Protein AF-A0A2R6Q7Z4-F1 (afdb_monomer_lite)

Structure (mmCIF, N/CA/C/O backbone):
data_AF-A0A2R6Q7Z4-F1
#
_entry.id   AF-A0A2R6Q7Z4-F1
#
loop_
_atom_site.group_PDB
_atom_site.id
_atom_site.type_symbol
_atom_site.label_atom_id
_atom_site.label_alt_id
_atom_site.label_comp_id
_atom_site.label_asym_id
_atom_site.label_entity_id
_atom_site.label_seq_id
_atom_site.pdbx_PDB_ins_code
_atom_site.Cartn_x
_atom_site.Cartn_y
_atom_site.Cartn_z
_atom_site.occupancy
_atom_site.B_iso_or_equiv
_atom_site.auth_seq_id
_atom_site.auth_comp_id
_atom_site.auth_asym_id
_atom_site.auth_atom_id
_atom_site.pdbx_PDB_model_num
ATOM 1 N N . MET A 1 1 ? 8.590 -9.892 45.698 1.00 56.41 1 MET A N 1
ATOM 2 C CA . MET A 1 1 ? 8.841 -10.436 44.338 1.00 56.41 1 MET A CA 1
ATOM 3 C C . MET A 1 1 ? 8.202 -9.640 43.188 1.00 56.41 1 MET A C 1
ATOM 5 O O . MET A 1 1 ? 8.704 -9.752 42.080 1.00 56.41 1 MET A O 1
ATOM 9 N N . ALA A 1 2 ? 7.160 -8.818 43.392 1.00 56.97 2 ALA A N 1
ATOM 10 C CA . ALA A 1 2 ? 6.506 -8.078 42.295 1.00 56.97 2 ALA A CA 1
ATOM 11 C C . ALA A 1 2 ? 7.338 -6.905 41.719 1.00 56.97 2 ALA A C 1
ATOM 13 O O . ALA A 1 2 ? 7.324 -6.669 40.514 1.00 56.97 2 ALA A O 1
ATOM 14 N N . TYR A 1 3 ? 8.132 -6.230 42.557 1.00 55.47 3 TYR A N 1
ATOM 15 C CA . TYR A 1 3 ? 8.948 -5.071 42.159 1.00 55.47 3 TYR A CA 1
ATOM 16 C C . TYR A 1 3 ? 10.035 -5.387 41.120 1.00 55.47 3 TYR A C 1
ATOM 18 O O . TYR A 1 3 ? 10.314 -4.570 40.249 1.00 55.47 3 TYR A O 1
ATOM 26 N N . SER A 1 4 ? 10.619 -6.587 41.167 1.00 62.22 4 SER A N 1
ATOM 27 C CA . SER A 1 4 ? 11.684 -6.998 40.238 1.00 62.22 4 SER A CA 1
ATOM 28 C C . SER A 1 4 ? 11.173 -7.146 38.800 1.00 62.22 4 SER A C 1
ATOM 30 O O . SER A 1 4 ? 11.880 -6.778 37.865 1.00 62.22 4 SER A O 1
ATOM 32 N N . LYS A 1 5 ? 9.931 -7.612 38.615 1.00 61.56 5 LYS A N 1
ATOM 33 C CA . LYS A 1 5 ? 9.321 -7.758 37.285 1.00 61.56 5 LYS A CA 1
ATOM 34 C C . LYS A 1 5 ? 8.975 -6.405 36.667 1.00 61.56 5 LYS A C 1
ATOM 36 O O . LYS A 1 5 ? 9.165 -6.216 35.472 1.00 61.56 5 LYS A O 1
ATOM 41 N N . PHE A 1 6 ? 8.520 -5.460 37.490 1.00 71.88 6 PHE A N 1
ATOM 42 C CA . PHE A 1 6 ? 8.211 -4.103 37.043 1.00 71.88 6 PHE A CA 1
ATOM 43 C C . PHE A 1 6 ? 9.474 -3.344 36.621 1.00 71.88 6 PHE A C 1
ATOM 45 O O . PHE A 1 6 ? 9.507 -2.758 35.545 1.00 71.88 6 PHE A O 1
ATOM 52 N N . LEU A 1 7 ? 10.543 -3.427 37.419 1.00 69.62 7 LEU A N 1
ATOM 53 C CA . LEU A 1 7 ? 11.825 -2.800 37.092 1.00 69.62 7 LEU A CA 1
ATOM 54 C C . LEU A 1 7 ? 12.477 -3.423 35.855 1.00 69.62 7 LEU A C 1
ATOM 56 O O . LEU A 1 7 ? 13.016 -2.695 35.030 1.00 69.62 7 LEU A O 1
ATOM 60 N N . PHE A 1 8 ? 12.374 -4.743 35.681 1.00 68.81 8 PHE A N 1
ATOM 61 C CA . PHE A 1 8 ? 12.860 -5.413 34.475 1.00 68.81 8 PHE A CA 1
ATOM 62 C C . PHE A 1 8 ? 12.058 -5.008 33.230 1.00 68.81 8 PHE A C 1
ATOM 64 O O . PHE A 1 8 ? 12.643 -4.725 32.191 1.00 68.81 8 PHE A O 1
ATOM 71 N N . SER A 1 9 ? 10.729 -4.902 33.343 1.00 68.88 9 SER A N 1
ATOM 72 C CA . SER A 1 9 ? 9.868 -4.422 32.255 1.00 68.88 9 SER A CA 1
ATOM 73 C C . SER A 1 9 ? 10.152 -2.965 31.890 1.00 68.88 9 SER A C 1
ATOM 75 O O . SER A 1 9 ? 10.182 -2.628 30.710 1.00 68.88 9 SER A O 1
ATOM 77 N N . LEU A 1 10 ? 10.377 -2.102 32.885 1.00 72.56 10 LEU A N 1
ATOM 78 C CA . LEU A 1 10 ? 10.724 -0.699 32.672 1.00 72.56 10 LEU A CA 1
ATOM 79 C C . LEU A 1 10 ? 12.112 -0.569 32.036 1.00 72.56 10 LEU A C 1
ATOM 81 O O . LEU A 1 10 ? 12.296 0.220 31.118 1.00 72.56 10 LEU A O 1
ATOM 85 N N . PHE A 1 11 ? 13.070 -1.387 32.473 1.00 74.81 11 PHE A N 1
ATOM 86 C CA . PHE A 1 11 ? 14.407 -1.442 31.893 1.00 74.81 11 PHE A CA 1
ATOM 87 C C . PHE A 1 11 ? 14.378 -1.924 30.437 1.00 74.81 11 PHE A C 1
ATOM 89 O O . PHE A 1 11 ? 15.017 -1.307 29.592 1.00 74.81 11 PHE A O 1
ATOM 96 N N . LEU A 1 12 ? 13.578 -2.949 30.115 1.00 67.69 12 LEU A N 1
ATOM 97 C CA . LEU A 1 12 ? 13.381 -3.425 28.742 1.00 67.69 12 LEU A CA 1
ATOM 98 C C . LEU A 1 12 ? 12.723 -2.352 27.857 1.00 67.69 12 LEU A C 1
ATOM 100 O O . LEU A 1 12 ? 13.118 -2.173 26.709 1.00 67.69 12 LEU A O 1
ATOM 104 N N . PHE A 1 13 ? 11.757 -1.608 28.402 1.00 65.88 13 PHE A N 1
ATOM 105 C CA . PHE A 1 13 ? 11.094 -0.502 27.710 1.00 65.88 13 PHE A CA 1
ATOM 106 C C . PHE A 1 13 ? 12.048 0.673 27.446 1.00 65.88 13 PHE A C 1
ATOM 108 O O . PHE A 1 13 ? 12.066 1.221 26.348 1.00 65.88 13 PHE A O 1
ATOM 115 N N . VAL A 1 14 ? 12.897 1.023 28.418 1.00 68.81 14 VAL A N 1
ATOM 116 C CA . VAL A 1 14 ? 13.937 2.052 28.251 1.00 68.81 14 VAL A CA 1
ATOM 117 C C . VAL A 1 14 ? 15.006 1.600 27.251 1.00 68.81 14 VAL A C 1
ATOM 119 O O . VAL A 1 14 ? 15.427 2.403 26.424 1.00 68.81 14 VAL A O 1
ATOM 122 N N . LEU A 1 15 ? 15.395 0.321 27.251 1.00 63.75 15 LEU A N 1
ATOM 123 C CA . LEU A 1 15 ? 16.315 -0.231 26.250 1.00 63.75 15 LEU A CA 1
ATOM 124 C C . LEU A 1 15 ? 15.716 -0.205 24.838 1.00 63.75 15 LEU A C 1
ATOM 126 O O . LEU A 1 15 ? 16.407 0.183 23.901 1.00 63.75 15 LEU A O 1
ATOM 130 N N . LEU A 1 16 ? 14.426 -0.530 24.692 1.00 56.59 16 LEU A N 1
ATOM 131 C CA . LEU A 1 16 ? 13.698 -0.411 23.422 1.00 56.59 16 LEU A CA 1
ATOM 132 C C . LEU A 1 16 ? 13.627 1.045 22.931 1.00 56.59 16 LEU A C 1
ATOM 134 O O . LEU A 1 16 ? 13.780 1.296 21.737 1.00 56.59 16 LEU A O 1
ATOM 138 N N . LEU A 1 17 ? 13.466 2.011 23.842 1.00 48.47 17 LEU A N 1
ATOM 139 C CA . LEU A 1 17 ? 13.484 3.442 23.514 1.00 48.47 17 LEU A CA 1
ATOM 140 C C . LEU A 1 17 ? 14.877 3.943 23.098 1.00 48.47 17 LEU A C 1
ATOM 142 O O . LEU A 1 17 ? 14.972 4.831 22.256 1.00 48.47 17 LEU A O 1
ATOM 146 N N . GLN A 1 18 ? 15.955 3.373 23.644 1.00 47.41 18 GLN A N 1
ATOM 147 C CA . GLN A 1 18 ? 17.335 3.755 23.308 1.00 47.41 18 GLN A CA 1
ATOM 148 C C . GLN A 1 18 ? 17.851 3.124 22.008 1.00 47.41 18 GLN A C 1
ATOM 150 O O . GLN A 1 18 ? 18.839 3.598 21.452 1.00 47.41 18 GLN A O 1
ATOM 155 N N . THR A 1 19 ? 17.175 2.092 21.493 1.00 46.56 19 THR A N 1
ATOM 156 C CA . THR A 1 19 ? 17.441 1.539 20.154 1.00 46.56 19 THR A CA 1
ATOM 157 C C . THR A 1 19 ? 16.713 2.271 19.030 1.00 46.56 19 THR A C 1
ATOM 159 O O . THR A 1 19 ? 16.934 1.950 17.864 1.00 46.56 19 THR A O 1
ATOM 162 N N . ILE A 1 20 ? 15.868 3.262 19.345 1.00 49.22 20 ILE A N 1
ATOM 163 C CA . ILE A 1 20 ? 15.303 4.144 18.323 1.00 49.22 20 ILE A CA 1
ATOM 164 C C . ILE A 1 20 ? 16.459 5.013 17.819 1.00 49.22 20 ILE A C 1
ATOM 166 O O . ILE A 1 20 ? 17.010 5.790 18.602 1.00 49.22 20 ILE A O 1
ATOM 170 N N . PRO A 1 21 ? 16.863 4.908 16.541 1.00 42.28 21 PRO A N 1
ATOM 171 C CA . PRO A 1 21 ? 17.929 5.743 16.020 1.00 42.28 21 PRO A CA 1
ATOM 172 C C . PRO A 1 21 ? 17.541 7.205 16.235 1.00 42.28 21 PRO A C 1
ATOM 174 O O . PRO A 1 21 ? 16.430 7.602 15.865 1.00 42.28 21 PRO A O 1
ATOM 177 N N . SER A 1 22 ? 18.450 7.998 16.811 1.00 47.47 22 SER A N 1
ATOM 178 C CA . SER A 1 22 ? 18.369 9.461 16.887 1.00 47.47 22 SER A CA 1
ATOM 179 C C . SER A 1 22 ? 18.311 10.021 15.465 1.00 47.47 22 SER A C 1
ATOM 181 O O . SER A 1 22 ? 19.314 10.381 14.855 1.00 47.47 22 SER A O 1
ATOM 183 N N . SER A 1 23 ? 17.129 9.976 14.874 1.00 52.03 23 SER A N 1
ATOM 184 C CA . SER A 1 23 ? 16.920 10.101 13.443 1.00 52.03 23 SER A CA 1
ATOM 185 C C . SER A 1 23 ? 16.500 11.526 13.153 1.00 52.03 23 SER A C 1
ATOM 187 O O . SER A 1 23 ? 15.322 11.878 13.114 1.00 52.03 23 SER A O 1
ATOM 189 N N . SER A 1 24 ? 17.501 12.346 12.855 1.00 50.94 24 SER A N 1
ATOM 190 C CA . SER A 1 24 ? 17.309 13.594 12.116 1.00 50.94 24 SER A CA 1
ATOM 191 C C . SER A 1 24 ? 16.373 13.397 10.912 1.00 50.94 24 SER A C 1
ATOM 193 O O . SER A 1 24 ? 15.566 14.269 10.622 1.00 50.94 24 SER A O 1
ATOM 195 N N . ARG A 1 25 ? 16.388 12.208 10.286 1.00 49.88 25 ARG A N 1
ATOM 196 C CA . ARG A 1 25 ? 15.525 11.831 9.155 1.00 49.88 25 ARG A CA 1
ATOM 197 C C . ARG A 1 25 ? 14.056 11.544 9.500 1.00 49.88 25 ARG A C 1
ATOM 199 O O . ARG A 1 25 ? 13.202 11.956 8.724 1.00 49.88 25 ARG A O 1
ATOM 206 N N . LEU A 1 26 ? 13.729 10.903 10.632 1.00 50.75 26 LEU A N 1
ATOM 207 C CA . LEU A 1 26 ? 12.317 10.752 11.036 1.00 50.75 26 LEU A CA 1
ATOM 208 C C . LEU A 1 26 ? 11.729 12.112 11.419 1.00 50.75 26 LEU A C 1
ATOM 210 O O . LEU A 1 26 ? 10.589 12.404 11.078 1.00 50.75 26 LEU A O 1
ATOM 214 N N . GLN A 1 27 ? 12.527 12.978 12.050 1.00 50.28 27 GLN A N 1
ATOM 215 C CA . GLN A 1 27 ? 12.114 14.354 12.328 1.00 50.28 27 GLN A CA 1
ATOM 216 C C . GLN A 1 27 ? 11.888 15.156 11.038 1.00 50.28 27 GLN A C 1
ATOM 218 O O . GLN A 1 27 ? 10.906 15.885 10.952 1.00 50.28 27 GLN A O 1
ATOM 223 N N . THR A 1 28 ? 12.723 14.993 10.002 1.00 52.75 28 THR A N 1
ATOM 224 C CA . THR A 1 28 ? 12.473 15.606 8.683 1.00 52.75 28 THR A CA 1
ATOM 225 C C . THR A 1 28 ? 11.153 15.133 8.065 1.00 52.75 28 THR A C 1
ATOM 227 O O . THR A 1 28 ? 10.419 15.962 7.539 1.00 52.75 28 THR A O 1
ATOM 230 N N . LEU A 1 29 ? 10.813 13.845 8.179 1.00 53.91 29 LEU A N 1
ATOM 231 C CA . LEU A 1 29 ? 9.544 13.297 7.677 1.00 53.91 29 LEU A CA 1
ATOM 232 C C . LEU A 1 29 ? 8.315 13.790 8.429 1.00 53.91 29 LEU A C 1
ATOM 234 O O . LEU A 1 29 ? 7.276 14.044 7.829 1.00 53.91 29 LEU A O 1
ATOM 238 N N . ILE A 1 30 ? 8.441 13.940 9.743 1.00 55.50 30 ILE A N 1
ATOM 239 C CA . ILE A 1 30 ? 7.389 14.508 10.585 1.00 55.50 30 ILE A CA 1
ATOM 240 C C . ILE A 1 30 ? 7.182 15.994 10.250 1.00 55.50 30 ILE A C 1
ATOM 242 O O . ILE A 1 30 ? 6.046 16.458 10.197 1.00 55.50 30 ILE A O 1
ATOM 246 N N . ASN A 1 31 ? 8.266 16.730 9.981 1.00 49.91 31 ASN A N 1
ATOM 247 C CA . ASN A 1 31 ? 8.234 18.179 9.761 1.00 49.91 31 ASN A CA 1
ATOM 248 C C . ASN A 1 31 ? 7.912 18.585 8.310 1.00 49.91 31 ASN A C 1
ATOM 250 O O . ASN A 1 31 ? 7.450 19.701 8.080 1.00 49.91 31 ASN A O 1
ATOM 254 N N . ASN A 1 32 ? 8.144 17.708 7.330 1.00 51.97 32 ASN A N 1
ATOM 255 C CA . ASN A 1 32 ? 7.771 17.903 5.930 1.00 51.97 32 ASN A CA 1
ATOM 256 C C . ASN A 1 32 ? 7.220 16.579 5.365 1.00 51.97 32 ASN A C 1
ATOM 258 O O . ASN A 1 32 ? 7.964 15.822 4.743 1.00 51.97 32 ASN A O 1
ATOM 262 N N . PRO A 1 33 ? 5.925 16.280 5.578 1.00 52.44 33 PRO A N 1
ATOM 263 C CA . PRO A 1 33 ? 5.315 14.991 5.243 1.00 52.44 33 PRO A CA 1
ATOM 264 C C . PRO A 1 33 ? 5.078 14.794 3.739 1.00 52.44 33 PRO A C 1
ATOM 266 O O . PRO A 1 33 ? 4.295 13.935 3.345 1.00 52.44 33 PRO A O 1
ATOM 269 N N . ARG A 1 34 ? 5.691 15.611 2.873 1.00 53.91 34 ARG A N 1
ATOM 270 C CA . ARG A 1 34 ? 5.639 15.369 1.431 1.00 53.91 34 ARG A CA 1
ATOM 271 C C . ARG A 1 34 ? 6.463 14.115 1.142 1.00 53.91 34 ARG A C 1
ATOM 273 O O . ARG A 1 34 ? 7.574 13.993 1.653 1.00 53.91 34 ARG A O 1
ATOM 280 N N . ASP A 1 35 ? 5.935 13.193 0.331 1.00 56.62 35 ASP A N 1
ATOM 281 C CA . ASP A 1 35 ? 6.643 11.972 -0.078 1.00 56.62 35 ASP A CA 1
ATOM 282 C C . ASP A 1 35 ? 7.758 12.323 -1.095 1.00 56.62 35 ASP A C 1
ATOM 284 O O . ASP A 1 35 ? 7.808 11.799 -2.211 1.00 56.62 35 ASP A O 1
ATOM 288 N N . ASP A 1 36 ? 8.681 13.218 -0.720 1.00 56.72 36 ASP A N 1
ATOM 289 C CA . ASP A 1 36 ? 9.811 13.675 -1.539 1.00 56.72 36 ASP A CA 1
ATOM 290 C C . ASP A 1 36 ? 10.695 12.492 -1.988 1.00 56.72 36 ASP A C 1
ATOM 292 O O . ASP A 1 36 ? 11.414 12.592 -2.981 1.00 56.72 36 ASP A O 1
ATOM 296 N N . PHE A 1 37 ? 10.576 11.334 -1.322 1.00 59.47 37 PHE A N 1
ATOM 297 C CA . PHE A 1 37 ? 11.186 10.055 -1.700 1.00 59.47 37 PHE A CA 1
ATOM 298 C C . PHE A 1 37 ? 10.910 9.625 -3.137 1.00 59.47 37 PHE A C 1
ATOM 300 O O . PHE A 1 37 ? 11.785 9.068 -3.798 1.00 59.47 37 PHE A O 1
ATOM 307 N N . PHE A 1 38 ? 9.694 9.855 -3.624 1.00 62.12 38 PHE A N 1
ATOM 308 C CA . PHE A 1 38 ? 9.317 9.472 -4.981 1.00 62.12 38 PHE A CA 1
ATOM 309 C C . PHE A 1 38 ? 9.457 10.634 -5.976 1.00 62.12 38 PHE A C 1
ATOM 311 O O . PHE A 1 38 ? 9.421 10.429 -7.201 1.00 62.12 38 PHE A O 1
ATOM 318 N N . GLY A 1 39 ? 9.643 11.851 -5.452 1.00 57.16 39 GLY A N 1
ATOM 319 C CA . GLY A 1 39 ? 9.591 13.114 -6.179 1.00 57.16 39 GLY A CA 1
ATOM 320 C C . GLY A 1 39 ? 8.278 13.301 -6.949 1.00 57.16 39 GLY A C 1
ATOM 321 O O . GLY A 1 39 ? 7.331 12.527 -6.825 1.00 57.16 39 GLY A O 1
ATOM 322 N N . TYR A 1 40 ? 8.250 14.265 -7.873 1.00 55.09 40 TYR A N 1
ATOM 323 C CA . TYR A 1 40 ? 7.185 14.370 -8.886 1.00 55.09 40 TYR A CA 1
ATOM 324 C C . TYR A 1 40 ? 7.163 13.167 -9.864 1.00 55.09 40 TYR A C 1
ATOM 326 O O . TYR A 1 40 ? 6.372 13.146 -10.803 1.00 55.09 40 TYR A O 1
ATOM 334 N N . SER A 1 41 ? 8.053 12.176 -9.680 1.00 55.25 41 SER A N 1
ATOM 335 C CA . SER A 1 41 ? 8.374 11.127 -10.656 1.00 55.25 41 SER A CA 1
ATOM 336 C C . SER A 1 41 ? 7.585 9.830 -10.517 1.00 55.25 41 SER A C 1
ATOM 338 O O . SER A 1 41 ? 7.659 9.003 -11.423 1.00 55.25 41 SER A O 1
ATOM 340 N N . LEU A 1 42 ? 6.820 9.653 -9.431 1.00 62.50 42 LEU A N 1
ATOM 341 C CA . LEU A 1 42 ? 6.012 8.447 -9.177 1.00 62.50 42 LEU A CA 1
ATOM 342 C C . LEU A 1 42 ? 5.079 8.122 -10.365 1.00 62.50 42 LEU A C 1
ATOM 344 O O . LEU A 1 42 ? 4.809 6.957 -10.640 1.00 62.50 42 LEU A O 1
ATOM 348 N N . PHE A 1 43 ? 4.659 9.151 -11.115 1.00 61.06 43 PHE A N 1
ATOM 349 C CA . PHE A 1 43 ? 3.720 9.037 -12.237 1.00 61.06 43 PHE A CA 1
ATOM 350 C C . PHE A 1 43 ? 4.241 9.614 -13.568 1.00 61.06 43 PHE A C 1
ATOM 352 O O . PHE A 1 43 ? 3.459 9.762 -14.512 1.00 61.06 43 PHE A O 1
ATOM 359 N N . VAL A 1 44 ? 5.542 9.929 -13.674 1.00 57.38 44 VAL A N 1
ATOM 360 C CA . VAL A 1 44 ? 6.172 10.336 -14.951 1.00 57.38 44 VAL A CA 1
ATOM 361 C C . VAL A 1 44 ? 6.078 9.166 -15.946 1.00 57.38 44 VAL A C 1
ATOM 363 O O . VAL A 1 44 ? 6.251 8.014 -15.547 1.00 57.38 44 VAL A O 1
ATOM 366 N N . PRO A 1 45 ? 5.735 9.407 -17.227 1.00 51.66 45 PRO A N 1
ATOM 367 C CA . PRO A 1 45 ? 5.171 8.359 -18.065 1.00 51.66 45 PRO A CA 1
ATOM 368 C C . PRO A 1 45 ? 6.201 7.321 -18.530 1.00 51.66 45 PRO A C 1
ATOM 370 O O . PRO A 1 45 ? 7.297 7.667 -18.961 1.00 51.66 45 PRO A O 1
ATOM 373 N N . ARG A 1 46 ? 5.732 6.065 -18.468 1.00 60.69 46 ARG A N 1
ATOM 374 C CA . ARG A 1 46 ? 6.152 4.781 -19.068 1.00 60.69 46 ARG A CA 1
ATOM 375 C C . ARG A 1 46 ? 7.652 4.547 -19.346 1.00 60.69 46 ARG A C 1
ATOM 377 O O . ARG A 1 46 ? 8.260 5.278 -20.129 1.00 60.69 46 ARG A O 1
ATOM 384 N N . PRO A 1 47 ? 8.228 3.426 -18.870 1.00 55.28 47 PRO A N 1
ATOM 385 C CA . PRO A 1 47 ? 9.541 2.988 -19.326 1.00 55.28 47 PRO A CA 1
ATOM 386 C C . PRO A 1 47 ? 9.517 2.693 -20.834 1.00 55.28 47 PRO A C 1
ATOM 388 O O . PRO A 1 47 ? 8.585 2.087 -21.361 1.00 55.28 47 PRO A O 1
ATOM 391 N N . ARG A 1 48 ? 10.585 3.091 -21.536 1.00 55.44 48 ARG A N 1
ATOM 392 C CA . ARG A 1 48 ? 10.794 2.757 -22.958 1.00 55.44 48 ARG A CA 1
ATOM 393 C C . ARG A 1 48 ? 11.032 1.263 -23.196 1.00 55.44 48 ARG A C 1
ATOM 395 O O . ARG A 1 48 ? 10.984 0.828 -24.341 1.00 55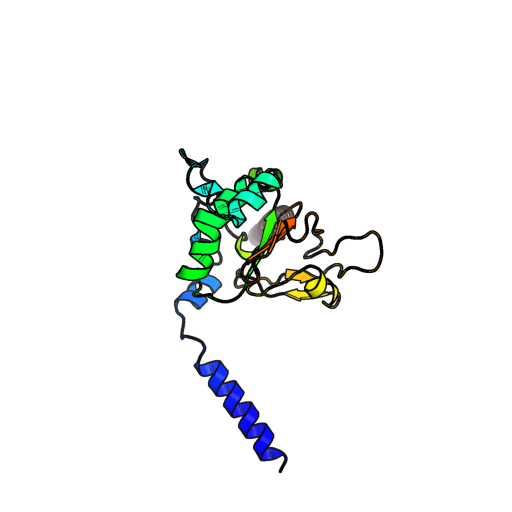.44 48 ARG A O 1
ATOM 402 N N . ASN A 1 49 ? 11.312 0.493 -22.145 1.00 59.28 49 ASN A N 1
ATOM 403 C CA . ASN A 1 49 ? 11.597 -0.928 -22.248 1.00 59.28 49 ASN A CA 1
ATOM 404 C C . ASN A 1 49 ? 11.077 -1.674 -21.011 1.00 59.28 49 ASN A C 1
ATOM 406 O O . ASN A 1 49 ? 11.602 -1.504 -19.915 1.00 59.28 49 ASN A O 1
ATOM 410 N N . TYR A 1 50 ? 10.038 -2.488 -21.201 1.00 64.62 50 TYR A N 1
ATOM 411 C CA . TYR A 1 50 ? 9.433 -3.332 -20.164 1.00 64.62 50 TYR A CA 1
ATOM 412 C C . TYR A 1 50 ? 10.123 -4.699 -20.028 1.00 64.62 50 TYR A C 1
ATOM 414 O O . TYR A 1 50 ? 9.678 -5.522 -19.235 1.00 64.62 50 TYR A O 1
ATOM 422 N N . GLY A 1 51 ? 11.194 -4.960 -20.791 1.00 65.06 51 GLY A N 1
ATOM 423 C CA . GLY A 1 51 ? 11.808 -6.289 -20.895 1.00 65.06 51 GLY A CA 1
ATOM 424 C C . GLY A 1 51 ? 12.188 -6.923 -19.554 1.00 65.06 51 GLY A C 1
ATOM 425 O O . GLY A 1 51 ? 11.995 -8.121 -19.381 1.00 65.06 51 GLY A O 1
ATOM 426 N N . ASN A 1 52 ? 12.641 -6.120 -18.586 1.00 70.88 52 ASN A N 1
ATOM 427 C CA . ASN A 1 52 ? 12.991 -6.617 -17.253 1.00 70.88 52 ASN A CA 1
ATOM 428 C C . ASN A 1 52 ? 11.798 -6.644 -16.286 1.00 70.88 52 ASN A C 1
ATOM 430 O O . ASN A 1 52 ? 11.820 -7.430 -15.344 1.00 70.88 52 ASN A O 1
ATOM 434 N N . LEU A 1 53 ? 10.739 -5.860 -16.529 1.00 76.00 53 LEU A N 1
ATOM 435 C CA . LEU A 1 53 ? 9.591 -5.769 -15.620 1.00 76.00 53 LEU A CA 1
ATOM 436 C C . LEU A 1 53 ? 8.911 -7.132 -15.452 1.00 76.00 53 LEU A C 1
ATOM 438 O O . LEU A 1 53 ? 8.558 -7.523 -14.350 1.00 76.00 53 LEU A O 1
ATOM 442 N N . PHE A 1 54 ? 8.779 -7.893 -16.538 1.00 79.12 54 PHE A N 1
ATOM 443 C CA . PHE A 1 54 ? 8.108 -9.196 -16.507 1.00 79.12 54 PHE A CA 1
ATOM 444 C C . PHE A 1 54 ? 8.999 -10.361 -16.064 1.00 79.12 54 PHE A C 1
ATOM 446 O O . PHE A 1 54 ? 8.508 -11.483 -15.958 1.00 79.12 54 PHE A O 1
ATOM 453 N N . SER A 1 55 ? 10.287 -10.114 -15.801 1.00 84.31 55 SER A N 1
ATOM 454 C CA . SER A 1 55 ? 11.151 -11.101 -15.140 1.00 84.31 55 SER A CA 1
ATOM 455 C C . SER A 1 55 ? 10.910 -11.171 -13.630 1.00 84.31 55 SER A C 1
ATOM 457 O O . SER A 1 55 ? 11.218 -12.186 -13.012 1.00 84.31 55 SER A O 1
ATOM 459 N N . ASP A 1 56 ? 10.318 -10.123 -13.053 1.00 91.19 56 ASP A N 1
ATOM 460 C CA . ASP A 1 56 ? 9.928 -10.062 -11.650 1.00 91.19 56 ASP A CA 1
ATOM 461 C C . ASP A 1 56 ? 8.505 -10.634 -11.456 1.00 91.19 56 ASP A C 1
ATOM 463 O O . ASP A 1 56 ? 7.549 -10.102 -12.036 1.00 91.19 56 ASP A O 1
ATOM 467 N N . PRO A 1 57 ? 8.325 -11.706 -10.657 1.00 95.19 57 PRO A N 1
ATOM 468 C CA . PRO A 1 57 ? 7.021 -12.345 -10.458 1.00 95.19 57 PRO A CA 1
ATOM 469 C C . PRO A 1 57 ? 5.943 -11.402 -9.913 1.00 95.19 57 PRO A C 1
ATOM 471 O O . PRO A 1 57 ? 4.801 -11.457 -10.369 1.00 95.19 57 PRO A O 1
ATOM 474 N N . LEU A 1 58 ? 6.310 -10.511 -8.987 1.00 95.81 58 LEU A N 1
ATOM 475 C CA . LEU A 1 58 ? 5.414 -9.506 -8.413 1.00 95.81 58 LEU A CA 1
ATOM 476 C C . LEU A 1 58 ? 4.873 -8.562 -9.489 1.00 95.81 58 LEU A C 1
ATOM 478 O O . LEU A 1 58 ? 3.662 -8.376 -9.630 1.00 95.81 58 LEU A O 1
ATOM 482 N N . SER A 1 59 ? 5.776 -7.970 -10.265 1.00 94.31 59 SER A N 1
ATOM 483 C CA . SER A 1 59 ? 5.414 -7.035 -11.327 1.00 94.31 59 SER A CA 1
ATOM 484 C C . SER A 1 59 ? 4.563 -7.704 -12.397 1.00 94.31 59 SER A C 1
ATOM 486 O O . SER A 1 59 ? 3.575 -7.121 -12.852 1.00 94.31 59 SER A O 1
ATOM 488 N N . LYS A 1 60 ? 4.900 -8.943 -12.773 1.00 95.19 60 LYS A N 1
ATOM 489 C CA . LYS A 1 60 ? 4.104 -9.738 -13.709 1.00 95.19 60 LYS A CA 1
ATOM 490 C C . LYS A 1 60 ? 2.687 -9.983 -13.181 1.00 95.19 60 LYS A C 1
ATOM 492 O O . LYS A 1 60 ? 1.738 -9.734 -13.918 1.00 95.19 60 LYS A O 1
ATOM 497 N N . ALA A 1 61 ? 2.540 -10.392 -11.920 1.00 97.44 61 ALA A N 1
ATOM 498 C CA . ALA A 1 61 ? 1.238 -10.651 -11.305 1.00 97.44 61 ALA A CA 1
ATOM 499 C C . ALA A 1 61 ? 0.346 -9.398 -11.276 1.00 97.44 61 ALA A C 1
ATOM 501 O O . ALA A 1 61 ? -0.810 -9.446 -11.693 1.00 97.44 61 ALA A O 1
ATOM 502 N N . LEU A 1 62 ? 0.902 -8.252 -10.872 1.00 96.88 62 LEU A N 1
ATOM 503 C CA . LEU A 1 62 ? 0.199 -6.965 -10.906 1.00 96.88 62 LEU A CA 1
ATOM 504 C C . LEU A 1 62 ? -0.236 -6.574 -12.323 1.00 96.88 62 LEU A C 1
ATOM 506 O O . LEU A 1 62 ? -1.354 -6.099 -12.518 1.00 96.88 62 LEU A O 1
ATOM 510 N N . TYR A 1 63 ? 0.632 -6.777 -13.317 1.00 95.06 63 TYR A N 1
ATOM 511 C CA . TYR A 1 63 ? 0.316 -6.451 -14.705 1.00 95.06 63 TYR A CA 1
ATOM 512 C C . TYR A 1 63 ? -0.809 -7.335 -15.252 1.00 95.06 63 TYR A C 1
ATOM 514 O O . TYR A 1 63 ? -1.760 -6.822 -15.830 1.00 95.06 63 TYR A O 1
ATOM 522 N N . GLU A 1 64 ? -0.735 -8.651 -15.036 1.00 95.62 64 GLU A N 1
ATOM 523 C CA . GLU A 1 64 ? -1.763 -9.606 -15.475 1.00 95.62 64 GLU A CA 1
ATOM 524 C C . GLU A 1 64 ? -3.113 -9.376 -14.774 1.00 95.62 64 GLU A C 1
ATOM 526 O O . GLU A 1 64 ? -4.159 -9.626 -15.369 1.00 95.62 64 GLU A O 1
ATOM 531 N N . ALA A 1 65 ? -3.100 -8.834 -13.552 1.00 96.69 65 ALA A N 1
ATOM 532 C CA . ALA A 1 65 ? -4.295 -8.432 -12.813 1.00 96.69 65 ALA A CA 1
ATOM 533 C C . ALA A 1 65 ? -4.878 -7.066 -13.245 1.00 96.69 65 ALA A C 1
ATOM 535 O O . ALA A 1 65 ? -5.881 -6.630 -12.686 1.00 96.69 65 ALA A O 1
ATOM 536 N N . GLY A 1 66 ? -4.277 -6.377 -14.224 1.00 95.38 66 GLY A N 1
ATOM 537 C CA . GLY A 1 66 ? -4.763 -5.090 -14.747 1.00 95.38 66 GLY A CA 1
ATOM 538 C C . GLY A 1 66 ? -4.278 -3.849 -13.987 1.00 95.38 66 GLY A C 1
ATOM 539 O O . GLY A 1 66 ? -4.721 -2.738 -14.272 1.00 95.38 66 GLY A O 1
ATOM 540 N N . TYR A 1 67 ? -3.341 -4.012 -13.052 1.00 94.62 67 TYR A N 1
ATOM 541 C CA . TYR A 1 67 ? -2.738 -2.938 -12.260 1.00 94.62 67 TYR A CA 1
ATOM 542 C C . TYR A 1 67 ? -1.402 -2.495 -12.882 1.00 94.62 67 TYR A C 1
ATOM 544 O O . TYR A 1 67 ? -0.337 -2.583 -12.260 1.00 94.62 67 TYR A O 1
ATOM 552 N N . HIS A 1 68 ? -1.415 -2.061 -14.146 1.00 91.44 68 HIS A N 1
ATOM 553 C CA . HIS A 1 68 ? -0.190 -1.859 -14.929 1.00 91.44 68 HIS A CA 1
ATOM 554 C C . HIS A 1 68 ? 0.703 -0.733 -14.395 1.00 91.44 68 HIS A C 1
ATOM 556 O O . HIS A 1 68 ? 1.931 -0.841 -14.456 1.00 91.44 68 HIS A O 1
ATOM 562 N N . ARG A 1 69 ? 0.126 0.359 -13.874 1.00 88.62 69 ARG A N 1
ATOM 563 C CA . ARG A 1 69 ? 0.919 1.423 -13.239 1.00 88.62 69 ARG A CA 1
ATOM 564 C C . ARG A 1 69 ? 1.563 0.906 -11.965 1.00 88.62 69 ARG A C 1
ATOM 566 O O . ARG A 1 69 ? 2.755 1.128 -11.764 1.00 88.62 69 ARG A O 1
ATOM 573 N N . MET A 1 70 ? 0.802 0.188 -11.141 1.00 92.12 70 MET A N 1
ATOM 574 C CA . MET A 1 70 ? 1.329 -0.378 -9.902 1.00 92.12 70 MET A CA 1
ATOM 575 C C . MET A 1 70 ? 2.416 -1.412 -10.160 1.00 92.12 70 MET A C 1
ATOM 577 O O . MET A 1 70 ? 3.420 -1.348 -9.471 1.00 92.12 70 MET A O 1
ATOM 581 N N . SER A 1 71 ? 2.292 -2.255 -11.188 1.00 93.25 71 SER A N 1
ATOM 582 C CA . SER A 1 71 ? 3.346 -3.183 -11.627 1.00 93.25 71 SER A CA 1
ATOM 583 C C . SER A 1 71 ? 4.711 -2.489 -11.763 1.00 93.25 71 SER A C 1
ATOM 585 O O . SER A 1 71 ? 5.702 -2.922 -11.181 1.00 93.25 71 SER A O 1
ATOM 587 N N . TRP A 1 72 ? 4.756 -1.348 -12.456 1.00 89.00 72 TRP A N 1
ATOM 588 C CA . TRP A 1 72 ? 5.985 -0.565 -12.607 1.00 89.00 72 TRP A CA 1
ATOM 589 C C . TRP A 1 72 ? 6.388 0.175 -11.321 1.00 89.00 72 TRP A C 1
ATOM 591 O O . TRP A 1 72 ? 7.555 0.140 -10.928 1.00 89.00 72 TRP A O 1
ATOM 601 N N . ILE A 1 73 ? 5.433 0.830 -10.648 1.00 88.25 73 ILE A N 1
ATOM 602 C CA . ILE A 1 73 ? 5.684 1.611 -9.426 1.00 88.25 73 ILE A CA 1
ATOM 603 C C . ILE A 1 73 ? 6.276 0.728 -8.325 1.00 88.25 73 ILE A C 1
ATOM 605 O O . ILE A 1 73 ? 7.217 1.152 -7.652 1.00 88.25 73 ILE A O 1
ATOM 609 N N . THR A 1 74 ? 5.751 -0.486 -8.128 1.00 90.81 74 THR A N 1
ATOM 610 C CA . THR A 1 74 ? 6.230 -1.392 -7.079 1.00 90.81 74 THR A CA 1
ATOM 611 C C . THR A 1 74 ? 7.684 -1.775 -7.288 1.00 90.81 74 THR A C 1
ATOM 613 O O . THR A 1 74 ? 8.466 -1.692 -6.340 1.00 90.81 74 THR A O 1
ATOM 616 N N . HIS A 1 75 ? 8.040 -2.124 -8.526 1.00 88.75 75 HIS A N 1
ATOM 617 C CA . HIS A 1 75 ? 9.371 -2.586 -8.905 1.00 88.75 75 HIS A CA 1
ATOM 618 C C . HIS A 1 75 ? 10.422 -1.478 -8.844 1.00 88.75 75 HIS A C 1
ATOM 620 O O . HIS A 1 75 ? 11.457 -1.619 -8.201 1.00 88.75 75 HIS A O 1
ATOM 626 N N . GLU A 1 76 ? 10.147 -0.353 -9.500 1.00 85.06 76 GLU A N 1
ATOM 627 C CA . GLU A 1 76 ? 11.157 0.673 -9.775 1.00 85.06 76 GLU A CA 1
ATOM 628 C C . GLU A 1 76 ? 11.289 1.701 -8.654 1.00 85.06 76 GLU A C 1
ATOM 630 O O . GLU A 1 76 ? 12.306 2.390 -8.545 1.00 85.06 76 GLU A O 1
ATOM 635 N N . LYS A 1 77 ? 10.238 1.869 -7.845 1.00 85.38 77 LYS A N 1
ATOM 636 C CA . LYS A 1 77 ? 10.138 2.981 -6.895 1.00 85.38 77 LYS A CA 1
ATOM 637 C C . LYS A 1 77 ? 9.816 2.508 -5.491 1.00 85.38 77 LYS A C 1
ATOM 639 O O . LYS A 1 77 ? 10.605 2.745 -4.581 1.00 85.38 77 LYS A O 1
ATOM 644 N N . LEU A 1 78 ? 8.668 1.862 -5.306 1.00 89.06 78 LEU A N 1
ATOM 645 C CA . LEU A 1 78 ? 8.094 1.625 -3.985 1.00 89.06 78 LEU A CA 1
ATOM 646 C C . LEU A 1 78 ? 8.964 0.692 -3.148 1.00 89.06 78 LEU A C 1
ATOM 648 O O . LEU A 1 78 ? 9.444 1.102 -2.097 1.00 89.06 78 LEU A O 1
ATOM 652 N N . ILE A 1 79 ? 9.220 -0.530 -3.621 1.00 91.25 79 ILE A N 1
ATOM 653 C CA . ILE A 1 79 ? 10.017 -1.504 -2.869 1.00 91.25 79 ILE A CA 1
ATOM 654 C C . ILE A 1 79 ? 11.448 -0.998 -2.655 1.00 91.25 79 ILE A C 1
ATOM 656 O O . ILE A 1 79 ? 11.882 -0.986 -1.499 1.00 91.25 79 ILE A O 1
ATOM 660 N N . PRO A 1 80 ? 12.169 -0.503 -3.685 1.00 89.38 80 PRO A N 1
ATOM 661 C CA . PRO A 1 80 ? 13.483 0.091 -3.479 1.00 89.38 80 PRO A CA 1
ATOM 662 C C . PRO A 1 80 ? 13.479 1.197 -2.422 1.00 89.38 80 PRO A C 1
ATOM 664 O O . PRO A 1 80 ? 14.366 1.210 -1.569 1.00 89.38 80 PRO A O 1
ATOM 667 N N . ALA A 1 81 ? 12.483 2.091 -2.419 1.00 85.56 81 ALA A N 1
ATOM 668 C CA . ALA A 1 81 ? 12.374 3.148 -1.417 1.00 85.56 81 ALA A CA 1
ATOM 669 C C . ALA A 1 81 ? 12.163 2.582 -0.007 1.00 85.56 81 ALA A C 1
ATOM 671 O O . ALA A 1 81 ? 12.889 2.965 0.906 1.00 85.56 81 ALA A O 1
ATOM 672 N N . ILE A 1 82 ? 11.244 1.629 0.173 1.00 88.56 82 ILE A N 1
ATOM 673 C CA . ILE A 1 82 ? 10.996 0.997 1.478 1.00 88.56 82 ILE A CA 1
ATOM 674 C C . ILE A 1 82 ? 12.256 0.313 2.029 1.00 88.56 82 ILE A C 1
ATOM 676 O O . ILE A 1 82 ? 12.606 0.516 3.192 1.00 88.56 82 ILE A O 1
ATOM 680 N N . ARG A 1 83 ? 12.983 -0.443 1.199 1.00 90.06 83 ARG A N 1
ATOM 681 C CA . ARG A 1 83 ? 14.209 -1.125 1.643 1.00 90.06 83 ARG A CA 1
ATOM 682 C C . ARG A 1 83 ? 15.336 -0.135 1.941 1.00 90.06 83 ARG A C 1
ATOM 684 O O . ARG A 1 83 ? 15.920 -0.160 3.015 1.00 90.06 83 ARG A O 1
ATOM 691 N N . SER A 1 84 ? 15.627 0.772 1.009 1.00 86.00 84 SER A N 1
ATOM 692 C CA . SER A 1 84 ? 16.809 1.643 1.102 1.00 86.00 84 SER A CA 1
ATOM 693 C C . SER A 1 84 ? 16.607 2.904 1.944 1.00 86.00 84 SER A C 1
ATOM 695 O O . SER A 1 84 ? 17.488 3.270 2.718 1.00 86.00 84 SER A O 1
ATOM 697 N N . HIS A 1 85 ? 15.472 3.591 1.803 1.00 80.94 85 HIS A N 1
ATOM 698 C CA . HIS A 1 85 ? 15.244 4.883 2.455 1.00 80.94 85 HIS A CA 1
ATOM 699 C C . HIS A 1 85 ? 14.667 4.718 3.858 1.00 80.94 85 HIS A C 1
ATOM 701 O O . HIS A 1 85 ? 15.068 5.450 4.763 1.00 80.94 85 HIS A O 1
ATOM 707 N N . PHE A 1 86 ? 13.761 3.753 4.043 1.00 83.00 86 PHE A N 1
ATOM 708 C CA . PHE A 1 86 ? 13.175 3.453 5.352 1.00 83.00 86 PHE A CA 1
ATOM 709 C C . PHE A 1 86 ? 13.964 2.398 6.135 1.00 83.00 86 PHE A C 1
ATOM 711 O O . PHE A 1 86 ? 13.724 2.249 7.330 1.00 83.00 86 PHE A O 1
ATOM 718 N N . GLY A 1 87 ? 14.907 1.691 5.498 1.00 87.25 87 GLY A N 1
ATOM 719 C CA . GLY A 1 87 ? 15.693 0.643 6.156 1.00 87.25 87 GLY A CA 1
ATOM 720 C C . GLY A 1 87 ? 14.831 -0.517 6.657 1.00 87.25 87 GLY A C 1
ATOM 721 O O . GLY A 1 87 ? 15.153 -1.119 7.679 1.00 87.25 87 GLY A O 1
ATOM 722 N N . HIS A 1 88 ? 13.693 -0.782 6.003 1.00 90.12 88 HIS A N 1
ATOM 723 C CA . HIS A 1 88 ? 12.772 -1.838 6.417 1.00 90.12 88 HIS A CA 1
ATOM 724 C C . HIS A 1 88 ? 13.017 -3.104 5.609 1.00 90.12 88 HIS A C 1
ATOM 726 O O . HIS A 1 88 ? 12.643 -3.168 4.441 1.00 90.12 88 HIS A O 1
ATOM 732 N N . ASP A 1 89 ? 13.555 -4.136 6.254 1.00 91.38 89 ASP A N 1
ATOM 733 C CA . ASP A 1 89 ? 13.806 -5.455 5.649 1.00 91.38 89 ASP A CA 1
ATOM 734 C C . ASP A 1 89 ? 12.723 -6.498 5.989 1.00 91.38 89 ASP A C 1
ATOM 736 O O . ASP A 1 89 ? 12.739 -7.616 5.478 1.00 91.38 89 ASP A O 1
ATOM 740 N N . GLY A 1 90 ? 11.738 -6.133 6.818 1.00 95.06 90 GLY A N 1
ATOM 741 C CA . GLY A 1 90 ? 10.630 -7.013 7.202 1.00 95.06 90 GLY A CA 1
ATOM 742 C C . GLY A 1 90 ? 9.580 -7.211 6.104 1.00 95.06 90 GLY A C 1
ATOM 743 O O . GLY A 1 90 ? 9.663 -6.644 5.012 1.00 95.06 90 GLY A O 1
ATOM 744 N N . ALA A 1 91 ? 8.542 -7.993 6.401 1.00 96.50 91 ALA A N 1
ATOM 745 C CA . ALA A 1 91 ? 7.420 -8.141 5.481 1.00 96.50 91 ALA A CA 1
ATOM 746 C C . ALA A 1 91 ? 6.662 -6.814 5.293 1.00 96.50 91 ALA A C 1
ATOM 748 O O . ALA A 1 91 ? 6.610 -5.983 6.206 1.00 96.50 91 ALA A O 1
ATOM 749 N N . ILE A 1 92 ? 6.074 -6.620 4.115 1.00 97.56 92 ILE A N 1
ATOM 750 C CA . ILE A 1 92 ? 5.239 -5.468 3.778 1.00 97.56 92 ILE A CA 1
ATOM 751 C C . ILE A 1 92 ? 3.958 -5.912 3.084 1.00 97.56 92 ILE A C 1
ATOM 753 O O . ILE A 1 92 ? 3.928 -6.933 2.399 1.00 97.56 92 ILE A O 1
ATOM 757 N N . THR A 1 93 ? 2.920 -5.096 3.221 1.00 98.00 93 THR A N 1
ATOM 758 C CA . THR A 1 93 ? 1.688 -5.224 2.441 1.00 98.00 93 THR A CA 1
ATOM 759 C C . THR A 1 93 ? 1.463 -3.955 1.640 1.00 98.00 93 THR A C 1
ATOM 761 O O . THR A 1 93 ? 1.556 -2.859 2.193 1.00 98.00 93 THR A O 1
ATOM 764 N N . ILE A 1 94 ? 1.178 -4.099 0.350 1.00 97.56 94 ILE A N 1
ATOM 765 C CA . ILE A 1 94 ? 0.908 -3.008 -0.585 1.00 97.56 94 ILE A CA 1
ATOM 766 C C . ILE A 1 94 ? -0.560 -3.090 -1.005 1.00 97.56 94 ILE A C 1
ATOM 768 O O . ILE A 1 94 ? -1.026 -4.114 -1.498 1.00 97.56 94 ILE A O 1
ATOM 772 N N . PHE A 1 95 ? -1.281 -1.989 -0.847 1.00 97.25 95 PHE A N 1
ATOM 773 C CA . PHE A 1 95 ? -2.623 -1.814 -1.384 1.00 97.25 95 PHE A CA 1
ATOM 774 C C . PHE A 1 95 ? -2.510 -1.083 -2.723 1.00 97.25 95 PHE A C 1
ATOM 776 O O . PHE A 1 95 ? -2.217 0.106 -2.780 1.00 97.25 95 PHE A O 1
ATOM 783 N N . ALA A 1 96 ? -2.647 -1.825 -3.815 1.00 96.31 96 ALA A N 1
ATOM 784 C CA . ALA A 1 96 ? -2.498 -1.349 -5.178 1.00 96.31 96 ALA A CA 1
ATOM 785 C C . ALA A 1 96 ? -3.793 -0.672 -5.657 1.00 96.31 96 ALA A C 1
ATOM 787 O O . ALA A 1 96 ? -4.778 -1.372 -5.893 1.00 96.31 96 ALA A O 1
ATOM 788 N N . PRO A 1 97 ? -3.835 0.665 -5.807 1.00 94.31 97 PRO A N 1
ATOM 789 C CA . PRO A 1 97 ? -4.958 1.336 -6.451 1.00 94.31 97 PRO A CA 1
ATOM 790 C C . PRO A 1 97 ? -5.036 0.979 -7.937 1.00 94.31 97 PRO A C 1
ATOM 792 O O . PRO A 1 97 ? -4.019 0.695 -8.575 1.00 94.31 97 PRO A O 1
ATOM 795 N N . THR A 1 98 ? -6.241 1.051 -8.495 1.00 93.56 98 THR A N 1
ATOM 796 C CA . THR A 1 98 ? -6.476 0.895 -9.935 1.00 93.56 98 THR A CA 1
ATOM 797 C C . THR A 1 98 ? -5.731 1.952 -10.753 1.00 93.56 98 THR A C 1
ATOM 799 O O . THR A 1 98 ? -5.477 3.074 -10.303 1.00 93.56 98 THR A O 1
ATOM 802 N N . ASP A 1 99 ? -5.424 1.616 -12.008 1.00 89.88 99 ASP A N 1
ATOM 803 C CA . ASP A 1 99 ? -4.797 2.549 -12.951 1.00 89.88 99 ASP A CA 1
ATOM 804 C C . ASP A 1 99 ? -5.638 3.824 -13.163 1.00 89.88 99 ASP A C 1
ATOM 806 O O . ASP A 1 99 ? -5.083 4.896 -13.419 1.00 89.88 99 ASP A O 1
ATOM 810 N N . GLU A 1 100 ? -6.965 3.712 -13.046 1.00 89.25 100 GLU A N 1
ATOM 811 C CA . GLU A 1 100 ? -7.931 4.809 -13.157 1.00 89.25 100 GLU A CA 1
ATOM 812 C C . GLU A 1 100 ? -7.756 5.835 -12.039 1.00 89.25 100 GLU A C 1
ATOM 814 O O . GLU A 1 100 ? -7.584 7.017 -12.332 1.00 89.25 100 GLU A O 1
ATOM 819 N N . GLU A 1 101 ? -7.720 5.395 -10.780 1.00 85.88 101 GLU A N 1
ATOM 820 C CA . GLU A 1 101 ? -7.497 6.275 -9.628 1.00 85.88 101 GLU A CA 1
ATOM 821 C C . GLU A 1 101 ? -6.168 7.033 -9.759 1.00 85.88 101 GLU A C 1
ATOM 823 O O . GLU A 1 101 ? -6.084 8.239 -9.517 1.00 85.88 101 GLU A O 1
ATOM 828 N N . LEU A 1 102 ? -5.122 6.337 -10.211 1.00 83.56 102 LEU A N 1
ATOM 829 C CA . LEU A 1 102 ? -3.796 6.924 -10.389 1.00 83.56 102 LEU A CA 1
ATOM 830 C C . LEU A 1 102 ? -3.735 7.988 -11.495 1.00 83.56 102 LEU A C 1
ATOM 832 O O . LEU A 1 102 ? -2.810 8.799 -11.493 1.00 83.56 102 LEU A O 1
ATOM 836 N N . ASN A 1 103 ? -4.692 8.024 -12.428 1.00 78.94 103 ASN A N 1
ATOM 837 C CA . ASN A 1 103 ? -4.765 9.085 -13.439 1.00 78.94 103 ASN A CA 1
ATOM 838 C C . ASN A 1 103 ? -5.220 10.426 -12.851 1.00 78.94 103 ASN A C 1
ATOM 840 O O . ASN A 1 103 ? -4.859 11.474 -13.383 1.00 78.94 103 ASN A O 1
ATOM 844 N N . PHE A 1 104 ? -6.016 10.395 -11.780 1.00 71.12 104 PHE A N 1
ATOM 845 C CA . PHE A 1 104 ? -6.614 11.585 -11.174 1.00 71.12 104 PHE A CA 1
ATOM 846 C C . PHE A 1 104 ? -5.860 12.079 -9.943 1.00 71.12 104 PHE A C 1
ATOM 848 O O . PHE A 1 104 ? -6.234 13.105 -9.381 1.00 71.12 104 PHE A O 1
ATOM 855 N N . TYR A 1 105 ? -4.807 11.376 -9.523 1.00 68.94 105 TYR A N 1
ATOM 856 C CA . TYR A 1 105 ? -4.053 11.709 -8.324 1.00 68.94 105 TYR A CA 1
ATOM 857 C C . TYR A 1 105 ? -3.169 12.953 -8.550 1.00 68.94 105 TYR A C 1
ATOM 859 O O . TYR A 1 105 ? -2.152 12.864 -9.243 1.00 68.94 105 TYR A O 1
ATOM 867 N N . PRO A 1 106 ? -3.517 14.127 -7.983 1.00 55.91 106 PRO A N 1
ATOM 868 C CA . PRO A 1 106 ? -2.897 15.389 -8.377 1.00 55.91 106 PRO A CA 1
ATOM 869 C C . PRO A 1 106 ? -1.688 15.787 -7.515 1.00 55.91 106 PRO A C 1
ATOM 871 O O . PRO A 1 106 ? -1.091 16.835 -7.756 1.00 55.91 106 PRO A O 1
ATOM 874 N N . VAL A 1 107 ? -1.337 15.018 -6.474 1.00 59.38 107 VAL A N 1
ATOM 875 C CA . VAL A 1 107 ? -0.433 15.484 -5.406 1.00 59.38 107 VAL A CA 1
ATOM 876 C C . VAL A 1 107 ? 0.416 14.335 -4.850 1.00 59.38 107 VAL A C 1
ATOM 878 O O . VAL A 1 107 ? -0.163 13.360 -4.397 1.00 59.38 107 VAL A O 1
ATOM 881 N N . PRO A 1 108 ? 1.756 14.423 -4.779 1.00 58.50 108 PRO A N 1
ATOM 882 C CA . PRO A 1 108 ? 2.608 13.302 -4.372 1.00 58.50 108 PRO A CA 1
ATOM 883 C C . PRO A 1 108 ? 2.790 13.186 -2.845 1.00 58.50 108 PRO A C 1
ATOM 885 O O . PRO A 1 108 ? 3.919 13.099 -2.385 1.00 58.50 108 PRO A O 1
ATOM 888 N N . THR A 1 109 ? 1.742 13.255 -2.018 1.00 61.88 109 THR A N 1
ATOM 889 C CA . THR A 1 109 ? 1.962 13.428 -0.559 1.00 61.88 109 THR A CA 1
ATOM 890 C C . THR A 1 109 ? 1.401 12.361 0.364 1.00 61.88 109 THR A C 1
ATOM 892 O O . THR A 1 109 ? 1.557 12.508 1.571 1.00 61.88 109 THR A O 1
ATOM 895 N N . LYS A 1 110 ? 0.744 11.310 -0.138 1.00 77.50 110 LYS A N 1
ATOM 896 C CA . LYS A 1 110 ? 0.151 10.270 0.729 1.00 77.50 110 LYS A CA 1
ATOM 897 C C . LYS A 1 110 ? 0.215 8.864 0.150 1.00 77.50 110 LYS A C 1
ATOM 899 O O . LYS A 1 110 ? -0.531 7.981 0.576 1.00 77.50 110 LYS A O 1
ATOM 904 N N . PHE A 1 111 ? 1.096 8.634 -0.816 1.00 83.62 111 PHE A N 1
ATOM 905 C CA . PHE A 1 111 ? 1.196 7.331 -1.462 1.00 83.62 111 PHE A CA 1
ATOM 906 C C . PHE A 1 111 ? 1.731 6.268 -0.495 1.00 83.62 111 PHE A C 1
ATOM 908 O O . PHE A 1 111 ? 1.299 5.119 -0.537 1.00 83.62 111 PHE A O 1
ATOM 915 N N . LEU A 1 112 ? 2.573 6.664 0.467 1.00 87.62 112 LEU A N 1
ATOM 916 C CA . LEU A 1 112 ? 3.057 5.774 1.529 1.00 87.62 112 LEU A CA 1
ATOM 917 C C . LEU A 1 112 ? 1.953 5.209 2.435 1.00 87.62 112 LEU A C 1
ATOM 919 O O . LEU A 1 112 ? 2.166 4.184 3.080 1.00 87.62 112 LEU A O 1
ATOM 923 N N . GLN A 1 113 ? 0.754 5.801 2.442 1.00 90.19 113 GLN A N 1
ATOM 924 C CA . GLN A 1 113 ? -0.397 5.221 3.145 1.00 90.19 113 GLN A CA 1
ATOM 925 C C . GLN A 1 113 ? -0.846 3.893 2.537 1.00 90.19 113 GLN A C 1
ATOM 927 O O . GLN A 1 113 ? -1.512 3.113 3.207 1.00 90.19 113 GLN A O 1
ATOM 932 N N . GLN A 1 114 ? -0.497 3.628 1.275 1.00 92.94 114 GLN A N 1
ATOM 933 C CA . GLN A 1 114 ? -0.788 2.358 0.615 1.00 92.94 114 GLN A CA 1
ATOM 934 C C . GLN A 1 114 ? 0.133 1.219 1.067 1.00 92.94 114 GLN A C 1
ATOM 936 O O . GLN A 1 114 ? -0.089 0.083 0.660 1.00 92.94 114 GLN A O 1
ATOM 941 N N . VAL A 1 115 ? 1.160 1.485 1.883 1.00 94.69 115 VAL A N 1
ATOM 942 C CA . VAL A 1 115 ? 2.143 0.470 2.279 1.00 94.69 115 VAL A CA 1
ATOM 943 C C . VAL A 1 115 ? 2.174 0.300 3.788 1.00 94.69 115 VAL A C 1
ATOM 945 O O . VAL A 1 115 ? 2.390 1.251 4.535 1.00 94.69 115 VAL A O 1
ATOM 948 N N . VAL A 1 116 ? 2.015 -0.938 4.239 1.00 95.62 116 VAL A N 1
ATOM 949 C CA . VAL A 1 116 ? 2.020 -1.319 5.651 1.00 95.62 116 VAL A CA 1
ATOM 950 C C . VAL A 1 116 ? 3.291 -2.120 5.972 1.00 95.62 116 VAL A C 1
ATOM 952 O O . VAL A 1 116 ? 3.614 -3.042 5.222 1.00 95.62 116 VAL A O 1
ATOM 955 N N . PRO A 1 117 ? 4.001 -1.840 7.087 1.00 95.56 117 PRO A N 1
ATOM 956 C CA . PRO A 1 117 ? 5.240 -2.523 7.476 1.00 95.56 117 PRO A CA 1
ATOM 957 C C . PRO A 1 117 ? 5.001 -3.891 8.147 1.00 95.56 117 PRO A C 1
ATOM 959 O O . PRO A 1 117 ? 5.675 -4.243 9.114 1.00 95.56 117 PRO A O 1
ATOM 962 N N . MET A 1 118 ? 4.009 -4.653 7.685 1.00 94.94 118 MET A N 1
ATOM 963 C CA . MET A 1 118 ? 3.753 -6.021 8.139 1.00 94.94 118 MET A CA 1
ATOM 964 C C . MET A 1 118 ? 3.028 -6.823 7.059 1.00 94.94 118 MET A C 1
ATOM 966 O O . MET A 1 118 ? 2.407 -6.249 6.162 1.00 94.94 118 MET A O 1
ATOM 970 N N . ARG A 1 119 ? 3.075 -8.152 7.172 1.00 95.50 119 ARG A N 1
ATOM 971 C CA . ARG A 1 119 ? 2.274 -9.063 6.349 1.00 95.50 119 ARG A CA 1
ATOM 972 C C . ARG A 1 119 ? 0.815 -9.027 6.812 1.00 95.50 119 ARG A C 1
ATOM 974 O O . ARG A 1 119 ? 0.530 -9.373 7.956 1.00 95.50 119 ARG A O 1
ATOM 981 N N . LEU A 1 120 ? -0.088 -8.625 5.929 1.00 93.94 120 LEU A N 1
ATOM 982 C CA . LEU A 1 120 ? -1.530 -8.588 6.145 1.00 93.94 120 LEU A CA 1
ATOM 983 C C . LEU A 1 120 ? -2.216 -9.334 5.008 1.00 93.94 120 LEU A C 1
ATOM 985 O O . LEU A 1 120 ? -2.724 -8.706 4.095 1.00 93.94 120 LEU A O 1
ATOM 989 N N . ASP A 1 121 ? -2.242 -10.662 5.070 1.00 92.38 121 ASP A N 1
ATOM 990 C CA . ASP A 1 121 ? -3.100 -11.441 4.176 1.00 92.38 121 ASP A CA 1
ATOM 991 C C . ASP A 1 121 ? -4.587 -11.302 4.570 1.00 92.38 121 ASP A C 1
ATOM 993 O O . ASP A 1 121 ? -4.958 -10.665 5.569 1.00 92.38 121 ASP A O 1
ATOM 997 N N . ARG A 1 122 ? -5.474 -11.902 3.775 1.00 90.81 122 ARG A N 1
ATOM 998 C CA . ARG A 1 122 ? -6.919 -11.875 4.005 1.00 90.81 122 ARG A CA 1
ATOM 999 C C . ARG A 1 122 ? -7.292 -12.431 5.372 1.00 90.81 122 ARG A C 1
ATOM 1001 O O . ARG A 1 122 ? -8.189 -11.882 6.012 1.00 90.81 122 ARG A O 1
ATOM 1008 N N . GLU A 1 123 ? -6.652 -13.506 5.825 1.00 88.69 123 GLU A N 1
ATOM 1009 C CA . GLU A 1 123 ? -6.956 -14.112 7.125 1.00 88.69 123 GLU A CA 1
ATOM 1010 C C . GLU A 1 123 ? -6.486 -13.229 8.284 1.00 88.69 123 GLU A C 1
ATOM 1012 O O . GLU A 1 123 ? -7.225 -13.043 9.251 1.00 88.69 123 GLU A O 1
ATOM 1017 N N . ALA A 1 124 ? -5.310 -12.613 8.171 1.00 89.94 124 ALA A N 1
ATOM 1018 C CA . ALA A 1 124 ? -4.803 -11.656 9.138 1.00 89.94 124 ALA A CA 1
ATOM 1019 C C . ALA A 1 124 ? -5.763 -10.470 9.276 1.00 89.94 124 ALA A C 1
ATOM 1021 O O . ALA A 1 124 ? -6.154 -10.144 10.397 1.00 89.94 124 ALA A O 1
ATOM 1022 N N . LEU A 1 125 ? -6.211 -9.873 8.162 1.00 87.94 125 LEU A N 1
ATOM 1023 C CA . LEU A 1 125 ? -7.082 -8.696 8.214 1.00 87.94 125 LEU A CA 1
ATOM 1024 C C . LEU A 1 125 ? -8.470 -8.995 8.804 1.00 87.94 125 LEU A C 1
ATOM 1026 O O . LEU A 1 125 ? -9.032 -8.144 9.492 1.00 87.94 125 LEU A O 1
ATOM 1030 N N . LYS A 1 126 ? -9.024 -10.199 8.597 1.00 85.31 126 LYS A N 1
ATOM 1031 C CA . LYS A 1 126 ? -10.302 -10.610 9.220 1.00 85.31 126 LYS A CA 1
ATOM 1032 C C . LYS A 1 126 ? -10.278 -10.538 10.744 1.00 85.31 126 LYS A C 1
ATOM 1034 O O . LYS A 1 126 ? -11.315 -10.305 11.355 1.00 85.31 126 LYS A O 1
ATOM 1039 N N . ASN A 1 127 ? -9.113 -10.752 11.346 1.00 87.44 127 ASN A N 1
ATOM 1040 C CA . ASN A 1 127 ? -8.966 -10.796 12.796 1.00 87.44 127 ASN A CA 1
ATOM 1041 C C . ASN A 1 127 ? -8.813 -9.405 13.428 1.00 87.44 127 ASN A C 1
ATOM 1043 O O . ASN A 1 127 ? -8.756 -9.294 14.654 1.00 87.44 127 ASN A O 1
ATOM 1047 N N . PHE A 1 128 ? -8.752 -8.337 12.626 1.00 89.25 128 PHE A N 1
ATOM 1048 C CA . PHE A 1 128 ? -8.669 -6.984 13.162 1.00 89.25 128 PHE A CA 1
ATOM 1049 C C . PHE A 1 128 ? -10.011 -6.546 13.760 1.00 89.25 128 PHE A C 1
ATOM 1051 O O . PHE A 1 128 ? -11.054 -6.699 13.127 1.00 89.25 128 PHE A O 1
ATOM 1058 N N . PRO A 1 129 ? -10.020 -5.929 14.953 1.00 90.12 129 PRO A N 1
ATOM 1059 C CA . PRO A 1 129 ? -11.224 -5.307 15.484 1.00 90.12 129 PRO A CA 1
ATOM 1060 C C . PRO A 1 129 ? -11.697 -4.152 14.599 1.00 90.12 129 PRO A C 1
ATOM 1062 O O . PRO A 1 129 ? -10.892 -3.413 14.023 1.00 90.12 129 PRO A O 1
ATOM 1065 N N . ILE A 1 130 ? -13.008 -3.931 14.547 1.00 89.31 130 ILE A N 1
ATOM 1066 C CA . ILE A 1 130 ? -13.559 -2.751 13.878 1.00 89.31 130 ILE A CA 1
ATOM 1067 C C . ILE A 1 130 ? -13.044 -1.483 14.566 1.00 89.31 130 ILE A C 1
ATOM 1069 O O . ILE A 1 130 ? -12.932 -1.428 15.789 1.00 89.31 130 ILE A O 1
ATOM 1073 N N . ASN A 1 131 ? -12.726 -0.458 13.779 1.00 89.06 131 ASN A N 1
ATOM 1074 C CA . ASN A 1 131 ? -12.100 0.792 14.213 1.00 89.06 131 ASN A CA 1
ATOM 1075 C C . ASN A 1 131 ? -10.668 0.675 14.758 1.00 89.06 131 ASN A C 1
ATOM 1077 O O . ASN A 1 131 ? -10.119 1.695 15.177 1.00 89.06 131 ASN A O 1
ATOM 1081 N N . SER A 1 132 ? -10.051 -0.510 14.729 1.00 92.88 132 SER A N 1
ATOM 1082 C CA . SER A 1 132 ? -8.622 -0.635 15.022 1.00 92.88 132 SER A CA 1
ATOM 1083 C C . SER A 1 132 ? -7.777 0.101 13.979 1.00 92.88 132 SER A C 1
ATOM 1085 O O . SER A 1 132 ? -8.236 0.395 12.868 1.00 92.88 132 SER A O 1
ATOM 1087 N N . THR A 1 133 ? -6.543 0.430 14.358 1.00 93.44 133 THR A N 1
ATOM 1088 C CA . THR A 1 133 ? -5.602 1.138 13.494 1.00 93.44 133 THR A CA 1
ATOM 1089 C C . THR A 1 133 ? -4.455 0.235 13.061 1.00 93.44 133 THR A C 1
ATOM 1091 O O . THR A 1 133 ? -3.999 -0.626 13.810 1.00 93.44 133 THR A O 1
ATOM 1094 N N . ILE A 1 134 ? -3.995 0.448 11.833 1.00 93.81 134 ILE A N 1
ATOM 1095 C CA . ILE A 1 134 ? -2.872 -0.244 11.212 1.00 93.81 134 ILE A CA 1
ATOM 1096 C C . ILE A 1 134 ? -1.816 0.822 10.883 1.00 93.81 134 ILE A C 1
ATOM 1098 O O . ILE A 1 134 ? -2.134 1.785 10.170 1.00 93.81 134 ILE A O 1
ATOM 1102 N N . PRO A 1 135 ? -0.580 0.698 11.401 1.00 92.75 135 PRO A N 1
ATOM 1103 C CA . PRO A 1 135 ? 0.500 1.603 11.031 1.00 92.75 135 PRO A CA 1
ATOM 1104 C C . PRO A 1 135 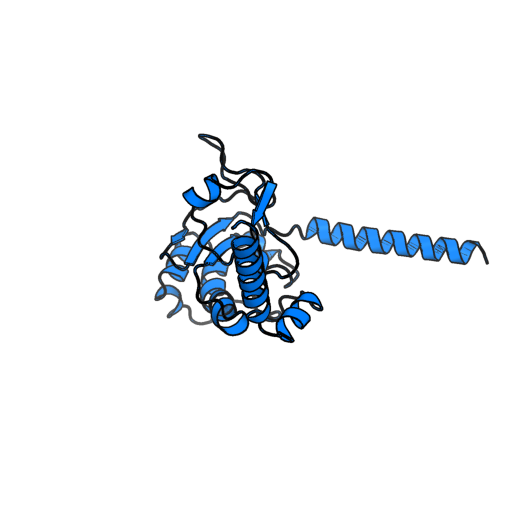? 0.828 1.438 9.545 1.00 92.75 135 PRO A C 1
ATOM 1106 O O . PRO A 1 135 ? 0.666 0.362 8.979 1.00 92.75 135 PRO A O 1
ATOM 1109 N N . ASN A 1 136 ? 1.306 2.492 8.904 1.00 92.12 136 ASN A N 1
ATOM 1110 C CA . ASN A 1 136 ? 1.758 2.461 7.516 1.00 92.12 136 ASN A CA 1
ATOM 1111 C C . ASN A 1 136 ? 3.038 3.303 7.391 1.00 92.12 136 ASN A C 1
ATOM 1113 O O . ASN A 1 136 ? 3.519 3.844 8.387 1.00 92.12 136 ASN A O 1
ATOM 1117 N N . PHE A 1 137 ? 3.623 3.382 6.198 1.00 87.94 137 PHE A N 1
ATOM 1118 C CA . PHE A 1 137 ? 4.870 4.128 5.999 1.00 87.94 137 PHE A CA 1
ATOM 1119 C C . PHE A 1 137 ? 4.697 5.657 5.968 1.00 87.94 137 PHE A C 1
ATOM 1121 O O . PHE A 1 137 ? 5.695 6.376 5.946 1.00 87.94 137 PHE A O 1
ATOM 1128 N N . HIS A 1 138 ? 3.469 6.179 5.999 1.00 85.50 138 HIS A N 1
ATOM 1129 C CA . HIS A 1 138 ? 3.223 7.606 6.185 1.00 85.50 138 HIS A CA 1
ATOM 1130 C C . HIS A 1 138 ? 3.360 7.979 7.679 1.00 85.50 138 HIS A C 1
ATOM 1132 O O . HIS A 1 138 ? 2.691 7.391 8.530 1.00 85.50 138 HIS A O 1
ATOM 1138 N N . PRO A 1 139 ? 4.172 8.994 8.030 1.00 74.88 139 PRO A N 1
ATOM 1139 C CA . PRO A 1 139 ? 4.617 9.231 9.410 1.00 74.88 139 PRO A CA 1
ATOM 1140 C C . PRO A 1 139 ? 3.527 9.728 10.373 1.00 74.88 139 PRO A C 1
ATOM 1142 O O . PRO A 1 139 ? 3.712 9.656 11.585 1.00 74.88 139 PRO A O 1
ATOM 1145 N N . LEU A 1 140 ? 2.417 10.269 9.859 1.00 77.06 140 LEU A N 1
ATOM 1146 C CA . LEU A 1 140 ? 1.421 10.991 10.668 1.00 77.06 140 LEU A CA 1
ATOM 1147 C C . LEU A 1 140 ? 0.013 10.388 10.645 1.00 77.06 140 LEU A C 1
ATOM 1149 O O . LEU A 1 140 ? -0.857 10.848 11.380 1.00 77.06 140 LEU A O 1
ATOM 1153 N N . GLU A 1 141 ? -0.254 9.404 9.787 1.00 82.56 141 GLU A N 1
ATOM 1154 C CA . GLU A 1 141 ? -1.617 8.901 9.583 1.00 82.56 141 GLU A CA 1
ATOM 1155 C C . GLU A 1 141 ? -1.607 7.385 9.625 1.00 82.56 141 GLU A C 1
ATOM 1157 O O . GLU A 1 141 ? -0.805 6.758 8.948 1.00 82.56 141 GLU A O 1
ATOM 1162 N N . HIS A 1 142 ? -2.499 6.793 10.415 1.00 90.19 142 HIS A N 1
ATOM 1163 C CA . HIS A 1 142 ? -2.703 5.348 10.440 1.00 90.19 142 HIS A CA 1
ATOM 1164 C C . HIS A 1 142 ? -3.919 4.986 9.594 1.00 90.19 142 HIS A C 1
ATOM 1166 O O . HIS A 1 142 ? -4.865 5.766 9.462 1.00 90.19 142 HIS A O 1
ATOM 1172 N N . LEU A 1 143 ? -3.910 3.774 9.055 1.00 91.62 143 LEU A N 1
ATOM 1173 C CA . LEU A 1 143 ? -5.075 3.216 8.390 1.00 91.62 143 LEU A CA 1
ATOM 1174 C C . LEU A 1 143 ? -6.069 2.735 9.443 1.00 91.62 143 LEU A C 1
ATOM 1176 O O . LEU A 1 143 ? -5.673 2.193 10.470 1.00 91.62 143 LEU A O 1
ATOM 1180 N N . LYS A 1 144 ? -7.362 2.920 9.201 1.00 93.25 144 LYS A N 1
ATOM 1181 C CA . LYS A 1 144 ? -8.434 2.493 10.098 1.00 93.25 144 LYS A CA 1
ATOM 1182 C C . LYS A 1 144 ? -9.193 1.334 9.476 1.00 93.25 144 LYS A C 1
ATOM 1184 O O . LYS A 1 144 ? -9.736 1.473 8.384 1.00 93.25 144 LYS A O 1
ATOM 1189 N N . VAL A 1 145 ? -9.309 0.221 10.188 1.00 92.00 145 VAL A N 1
ATOM 1190 C CA . VAL A 1 145 ? -10.160 -0.894 9.760 1.00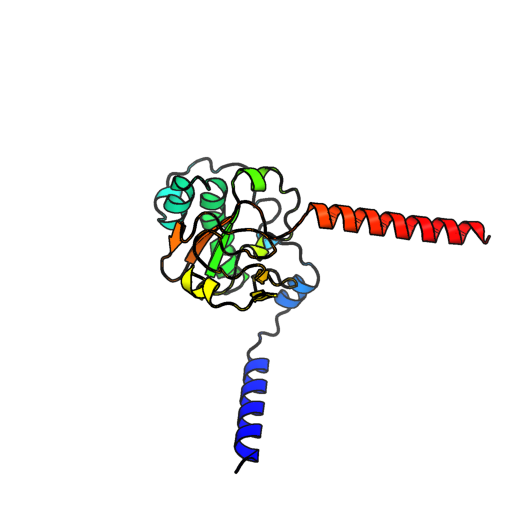 92.00 145 VAL A CA 1
ATOM 1191 C C . VAL A 1 145 ? -11.618 -0.476 9.932 1.00 92.00 145 VAL A C 1
ATOM 1193 O O . VAL A 1 145 ? -12.095 -0.292 11.052 1.00 92.00 145 VAL A O 1
ATOM 1196 N N . THR A 1 146 ? -12.324 -0.263 8.825 1.00 89.38 146 THR A N 1
ATOM 1197 C CA . THR A 1 146 ? -13.719 0.202 8.838 1.00 89.38 146 THR A CA 1
ATOM 1198 C C . THR A 1 146 ? -14.702 -0.951 8.827 1.00 89.38 146 THR A C 1
ATOM 1200 O O . THR A 1 146 ? -15.711 -0.882 9.521 1.00 89.38 146 THR A O 1
ATOM 1203 N N . GLN A 1 147 ? -14.389 -2.021 8.102 1.00 85.25 147 GLN A N 1
ATOM 1204 C CA . GLN A 1 147 ? -15.146 -3.266 8.139 1.00 85.25 147 GLN A CA 1
ATOM 1205 C C . GLN A 1 147 ? -14.150 -4.424 8.131 1.00 85.25 147 GLN A C 1
ATOM 1207 O O . GLN A 1 147 ? -13.625 -4.769 7.072 1.00 85.25 147 GLN A O 1
ATOM 1212 N N . PRO A 1 148 ? -13.849 -5.028 9.287 1.00 72.50 148 PRO A N 1
ATOM 1213 C CA . PRO A 1 148 ? -13.287 -6.365 9.285 1.00 72.50 148 PRO A CA 1
ATOM 1214 C C . PRO A 1 148 ? -14.409 -7.311 8.852 1.00 72.50 148 PRO A C 1
ATOM 1216 O O . PRO A 1 148 ? -15.510 -7.249 9.400 1.00 72.50 148 PRO A O 1
ATOM 1219 N N . ARG A 1 149 ? -14.179 -8.104 7.802 1.00 72.88 149 ARG A N 1
ATOM 1220 C CA . ARG A 1 149 ? -15.199 -8.956 7.171 1.00 72.88 149 ARG A CA 1
ATOM 1221 C C . ARG A 1 149 ? -16.103 -9.663 8.193 1.00 72.88 149 ARG A C 1
ATOM 1223 O O . ARG A 1 149 ? -15.623 -10.436 9.018 1.00 72.88 149 ARG A O 1
ATOM 1230 N N . TYR A 1 150 ? -17.416 -9.490 8.039 1.00 52.00 150 TYR A N 1
ATOM 1231 C CA . TYR A 1 150 ? -18.449 -10.305 8.679 1.00 52.00 150 TYR A CA 1
ATOM 1232 C C . TYR A 1 150 ? -19.207 -11.081 7.589 1.00 52.00 150 TYR A C 1
ATOM 1234 O O . TYR A 1 150 ? -19.965 -10.510 6.816 1.00 52.00 150 TYR A O 1
ATOM 1242 N N . GLY A 1 151 ? -19.006 -12.400 7.510 1.00 57.78 151 GLY A N 1
ATOM 1243 C CA . GLY A 1 151 ? -19.866 -13.289 6.716 1.00 57.78 151 GLY A CA 1
ATOM 1244 C C . GLY A 1 151 ? -19.603 -13.371 5.201 1.00 57.78 151 GLY A C 1
ATOM 1245 O O . GLY A 1 151 ? -18.523 -13.052 4.687 1.00 57.78 151 GLY A O 1
ATOM 1246 N N . SER A 1 152 ? -20.588 -13.936 4.494 1.00 52.91 152 SER A N 1
ATOM 1247 C CA . SER A 1 152 ? -20.552 -14.267 3.066 1.00 52.91 152 SER A CA 1
ATOM 1248 C C . SER A 1 152 ? -21.142 -13.137 2.221 1.00 52.91 152 SER A C 1
ATOM 1250 O O . SER A 1 152 ? -22.346 -13.115 1.981 1.00 52.91 152 SER A O 1
ATOM 1252 N N . GLY A 1 153 ? -20.299 -12.211 1.761 1.00 60.06 153 GLY A N 1
ATOM 1253 C CA . GLY A 1 153 ? -20.682 -11.269 0.703 1.00 60.06 153 GLY A CA 1
ATOM 1254 C C . GLY A 1 153 ? -19.983 -9.913 0.735 1.00 60.06 153 GLY A C 1
ATOM 1255 O O . GLY A 1 153 ? -19.893 -9.277 -0.308 1.00 60.06 153 GLY A O 1
ATOM 1256 N N . GLU A 1 154 ? -19.464 -9.484 1.889 1.00 65.81 154 GLU A N 1
ATOM 1257 C CA . GLU A 1 154 ? -18.804 -8.179 2.023 1.00 65.81 154 GLU A CA 1
ATOM 1258 C C . GLU A 1 154 ? -17.278 -8.312 2.103 1.00 65.81 154 GLU A C 1
ATOM 1260 O O . GLU A 1 154 ? -16.736 -9.078 2.908 1.00 65.81 154 GLU A O 1
ATOM 1265 N N . ASP A 1 155 ? -16.586 -7.546 1.259 1.00 76.81 155 ASP A N 1
ATOM 1266 C CA . ASP A 1 155 ? -15.135 -7.390 1.301 1.00 76.81 155 ASP A CA 1
ATOM 1267 C C . ASP A 1 155 ? -14.723 -6.555 2.521 1.00 76.81 155 ASP A C 1
ATOM 1269 O O . ASP A 1 155 ? -15.371 -5.556 2.845 1.00 76.81 155 ASP A O 1
ATOM 1273 N N . SER A 1 156 ? -13.616 -6.916 3.179 1.00 86.38 156 SER A N 1
ATOM 1274 C CA . SER A 1 156 ? -13.053 -6.068 4.236 1.00 86.38 156 SER A CA 1
ATOM 1275 C C . SER A 1 156 ? -12.720 -4.676 3.695 1.00 86.38 156 SER A C 1
ATOM 1277 O O . SER A 1 156 ? -12.273 -4.533 2.552 1.00 86.38 156 SER A O 1
ATOM 1279 N N . SER A 1 157 ? -12.877 -3.652 4.534 1.00 90.44 157 SER A N 1
ATOM 1280 C CA . SER A 1 157 ? -12.552 -2.275 4.176 1.00 90.44 157 SER A CA 1
ATOM 1281 C C . SER A 1 157 ? -11.613 -1.597 5.168 1.00 90.44 157 SER A C 1
ATOM 1283 O O . SER A 1 157 ? -11.712 -1.762 6.389 1.00 90.44 157 SER A O 1
ATOM 1285 N N . ILE A 1 158 ? -10.709 -0.796 4.608 1.00 92.25 158 ILE A N 1
ATOM 1286 C CA . ILE A 1 158 ? -9.757 0.059 5.314 1.00 92.25 158 ILE A CA 1
ATOM 1287 C C . ILE A 1 158 ? -10.013 1.500 4.870 1.00 92.25 158 ILE A C 1
ATOM 1289 O O . ILE A 1 158 ? -10.144 1.763 3.680 1.00 92.25 158 ILE A O 1
ATOM 1293 N N . ASN A 1 159 ? -10.123 2.442 5.809 1.00 91.69 159 ASN A N 1
ATOM 1294 C CA . ASN A 1 159 ? -10.507 3.835 5.549 1.00 91.69 159 ASN A CA 1
ATOM 1295 C C . ASN A 1 159 ? -11.793 3.969 4.700 1.00 91.69 159 ASN A C 1
ATOM 1297 O O . ASN A 1 159 ? -11.960 4.932 3.956 1.00 91.69 159 ASN A O 1
ATOM 1301 N N . GLY A 1 160 ? -12.717 3.008 4.790 1.00 89.31 160 GLY A N 1
ATOM 1302 C CA . GLY A 1 160 ? -13.932 2.976 3.972 1.00 89.31 160 GLY A CA 1
ATOM 1303 C C . GLY A 1 160 ? -13.681 2.603 2.506 1.00 89.31 160 GLY A C 1
ATOM 1304 O O . GLY A 1 160 ? -14.505 2.899 1.641 1.00 89.31 160 GLY A O 1
ATOM 1305 N N . VAL A 1 161 ? -12.534 1.997 2.200 1.00 91.69 161 VAL A N 1
ATOM 1306 C CA . VAL A 1 161 ? -12.176 1.466 0.883 1.00 91.69 161 VAL A CA 1
ATOM 1307 C C . VAL A 1 161 ? -12.161 -0.055 0.961 1.00 91.69 161 VAL A C 1
ATOM 1309 O O . VAL A 1 161 ? -11.384 -0.627 1.724 1.00 91.69 161 VAL A O 1
ATOM 1312 N N . SER A 1 162 ? -13.038 -0.708 0.200 1.00 92.31 162 SER A N 1
ATOM 1313 C CA . SER A 1 162 ? -13.096 -2.170 0.115 1.00 92.31 162 SER A CA 1
ATOM 1314 C C . SER A 1 162 ? -11.902 -2.727 -0.651 1.00 92.31 162 SER A C 1
ATOM 1316 O O . SER A 1 162 ? -11.539 -2.198 -1.700 1.00 92.31 162 SER A O 1
ATOM 1318 N N . ILE A 1 163 ? -11.334 -3.822 -0.159 1.00 92.69 163 ILE A N 1
ATOM 1319 C CA . ILE A 1 163 ? -10.293 -4.573 -0.863 1.00 92.69 163 ILE A CA 1
ATOM 1320 C C . ILE A 1 163 ? -10.964 -5.482 -1.893 1.00 92.69 163 ILE A C 1
ATOM 1322 O O . ILE A 1 163 ? -11.805 -6.297 -1.525 1.00 92.69 163 ILE A O 1
ATOM 1326 N N . LYS A 1 164 ? -10.618 -5.324 -3.174 1.00 90.06 164 LYS A N 1
ATOM 1327 C CA . LYS A 1 164 ? -11.285 -6.007 -4.293 1.00 90.06 164 LYS A CA 1
ATOM 1328 C C . LYS A 1 164 ? -10.572 -7.288 -4.688 1.00 90.06 164 LYS A C 1
ATOM 1330 O O . LYS A 1 164 ? -11.166 -8.364 -4.647 1.00 90.06 164 LYS A O 1
ATOM 1335 N N . ASP A 1 165 ? -9.289 -7.163 -4.992 1.00 94.25 165 ASP A N 1
ATOM 1336 C CA . ASP A 1 165 ? -8.477 -8.273 -5.472 1.00 94.25 165 ASP A CA 1
ATOM 1337 C C . ASP A 1 165 ? -7.511 -8.667 -4.371 1.00 94.25 165 ASP A C 1
ATOM 1339 O O . ASP A 1 165 ? -6.501 -8.017 -4.114 1.00 94.25 165 ASP A O 1
ATOM 1343 N N . TRP A 1 166 ? -7.864 -9.707 -3.639 1.00 94.19 166 TRP A N 1
ATOM 1344 C CA . TRP A 1 166 ? -7.040 -10.141 -2.530 1.00 94.19 166 TRP A CA 1
ATOM 1345 C C . TRP A 1 166 ? -5.864 -10.986 -3.012 1.00 94.19 166 TRP A C 1
ATOM 1347 O O . TRP A 1 166 ? -6.061 -11.854 -3.859 1.00 94.19 166 TRP A O 1
ATOM 1357 N N . GLU A 1 167 ? -4.681 -10.764 -2.430 1.00 96.00 167 GLU A N 1
ATOM 1358 C CA . GLU A 1 167 ? -3.491 -11.585 -2.670 1.00 96.00 167 GLU A CA 1
ATOM 1359 C C . GLU A 1 167 ? -3.162 -11.734 -4.163 1.00 96.00 167 GLU A C 1
ATOM 1361 O O . GLU A 1 167 ? -2.855 -12.829 -4.628 1.00 96.00 167 GLU A O 1
ATOM 1366 N N . ILE A 1 168 ? -3.193 -10.621 -4.915 1.00 98.00 168 ILE A N 1
ATOM 1367 C CA . ILE A 1 168 ? -2.689 -10.575 -6.303 1.00 98.00 168 ILE A CA 1
ATOM 1368 C C . ILE A 1 168 ? -1.277 -11.174 -6.356 1.00 98.00 168 ILE A C 1
ATOM 1370 O O . ILE A 1 168 ? -0.913 -11.861 -7.308 1.00 98.00 168 ILE A O 1
ATOM 1374 N N . TYR A 1 169 ? -0.493 -10.914 -5.308 1.00 98.25 169 TYR A N 1
ATOM 1375 C CA . TYR A 1 169 ? 0.807 -11.513 -5.073 1.00 98.25 169 TYR A CA 1
ATOM 1376 C C . TYR A 1 169 ? 1.032 -11.719 -3.568 1.00 98.25 169 TYR A C 1
ATOM 1378 O O . TYR A 1 169 ? 0.648 -10.865 -2.767 1.00 98.25 169 TYR A O 1
ATOM 1386 N N . ASP A 1 170 ? 1.664 -12.830 -3.190 1.00 97.50 170 ASP A N 1
ATOM 1387 C CA . ASP A 1 170 ? 2.151 -13.110 -1.833 1.00 97.50 170 ASP A CA 1
ATOM 1388 C C . ASP A 1 170 ? 3.350 -14.069 -1.926 1.00 97.50 170 ASP A C 1
ATOM 1390 O O . ASP A 1 170 ? 3.198 -15.221 -2.335 1.00 97.50 170 ASP A O 1
ATOM 1394 N N . ASP A 1 171 ? 4.542 -13.597 -1.557 1.00 96.31 171 ASP A N 1
ATOM 1395 C CA . ASP A 1 171 ? 5.749 -14.429 -1.404 1.00 96.31 171 ASP A CA 1
ATOM 1396 C C . ASP A 1 171 ? 6.199 -14.590 0.059 1.00 96.31 171 ASP A C 1
ATOM 1398 O O . ASP A 1 171 ? 7.310 -15.043 0.342 1.00 96.31 171 ASP A O 1
ATOM 1402 N N . GLY A 1 172 ? 5.345 -14.201 1.008 1.00 94.06 172 GLY A N 1
ATOM 1403 C CA . GLY A 1 172 ? 5.634 -14.160 2.438 1.00 94.06 172 GLY A CA 1
ATOM 1404 C C . GLY A 1 172 ? 6.342 -12.884 2.912 1.00 94.06 172 GLY A C 1
ATOM 1405 O O . GLY A 1 172 ? 6.244 -12.554 4.096 1.00 94.06 172 GLY A O 1
ATOM 1406 N N . PHE A 1 173 ? 6.996 -12.130 2.022 1.00 95.19 173 PHE A N 1
ATOM 1407 C CA . PHE A 1 173 ? 7.675 -10.866 2.341 1.00 95.19 173 PHE A CA 1
ATOM 1408 C C . PHE A 1 173 ? 6.983 -9.647 1.734 1.00 95.19 173 PHE A C 1
ATOM 1410 O O . PHE A 1 173 ? 7.024 -8.568 2.325 1.00 95.19 173 PHE A O 1
ATOM 1417 N N . VAL A 1 174 ? 6.352 -9.797 0.578 1.00 97.44 174 VAL A N 1
ATOM 1418 C CA . VAL A 1 174 ? 5.545 -8.780 -0.085 1.00 97.44 174 VAL A CA 1
ATOM 1419 C C . VAL A 1 174 ? 4.180 -9.381 -0.366 1.00 97.44 174 VAL A C 1
ATOM 1421 O O . VAL A 1 174 ? 4.057 -10.335 -1.129 1.00 97.44 174 VAL A O 1
ATOM 1424 N N . VAL A 1 175 ? 3.151 -8.790 0.234 1.00 98.25 175 VAL A N 1
ATOM 1425 C CA . VAL A 1 175 ? 1.750 -9.092 -0.075 1.00 98.25 175 VAL A CA 1
ATOM 1426 C C . VAL A 1 175 ? 1.151 -7.920 -0.828 1.00 98.25 175 VAL A C 1
ATOM 1428 O O . VAL A 1 175 ? 1.383 -6.768 -0.459 1.00 98.25 175 VAL A O 1
ATOM 1431 N N . VAL A 1 176 ? 0.374 -8.194 -1.872 1.00 98.25 176 VAL A N 1
ATOM 1432 C CA . VAL A 1 176 ? -0.315 -7.158 -2.639 1.00 98.25 176 VAL A CA 1
ATOM 1433 C C . VAL A 1 176 ? -1.800 -7.448 -2.756 1.00 98.25 176 VAL A C 1
ATOM 1435 O O . VAL A 1 176 ? -2.206 -8.524 -3.193 1.00 98.25 176 VAL A O 1
ATOM 1438 N N . HIS A 1 177 ? -2.609 -6.448 -2.415 1.00 97.69 177 HIS A N 1
ATOM 1439 C CA . HIS A 1 177 ? -4.050 -6.450 -2.638 1.00 97.69 177 HIS A CA 1
ATOM 1440 C C . HIS A 1 177 ? -4.44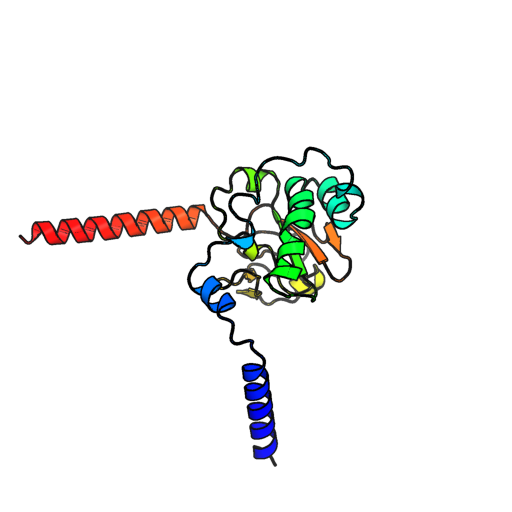5 -5.308 -3.563 1.00 97.69 177 HIS A C 1
ATOM 1442 O O . HIS A 1 177 ? -3.926 -4.206 -3.433 1.00 97.69 177 HIS A O 1
ATOM 1448 N N . GLY A 1 178 ? -5.405 -5.539 -4.444 1.00 97.12 178 GLY A N 1
ATOM 1449 C CA . GLY A 1 178 ? -6.028 -4.522 -5.273 1.00 97.12 178 GLY A CA 1
ATOM 1450 C C . GLY A 1 178 ? -7.124 -3.759 -4.534 1.00 97.12 178 GLY A C 1
ATOM 1451 O O . GLY A 1 178 ? -7.987 -4.353 -3.876 1.00 97.12 178 GLY A O 1
ATOM 1452 N N . VAL A 1 179 ? -7.111 -2.434 -4.658 1.00 95.56 179 VAL A N 1
ATOM 1453 C CA . VAL A 1 179 ? -8.116 -1.524 -4.099 1.00 95.56 179 VAL A CA 1
ATOM 1454 C C . VAL A 1 179 ? -8.642 -0.579 -5.184 1.00 95.56 179 VAL A C 1
ATOM 1456 O O . VAL A 1 179 ? -7.895 -0.169 -6.069 1.00 95.56 179 VAL A O 1
A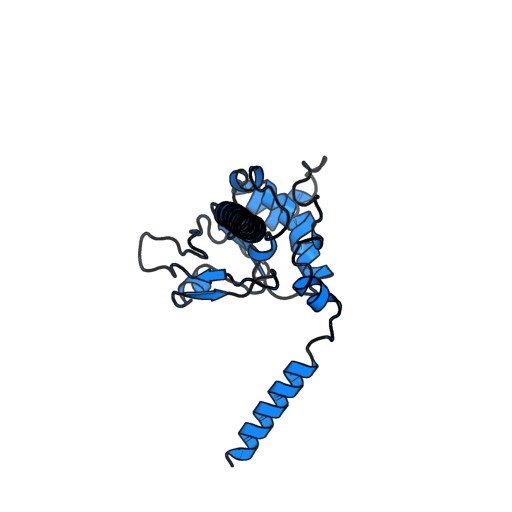TOM 1459 N N . PRO A 1 180 ? -9.926 -0.185 -5.137 1.00 93.25 180 PRO A N 1
ATOM 1460 C CA . PRO A 1 180 ? -10.524 0.651 -6.175 1.00 93.25 180 PRO A CA 1
ATOM 1461 C C . PRO A 1 180 ? -10.029 2.101 -6.146 1.00 93.25 180 PRO A C 1
ATOM 1463 O O . PRO A 1 180 ? -10.198 2.812 -7.128 1.00 93.25 180 PRO A O 1
ATOM 1466 N N . ARG A 1 181 ? -9.477 2.558 -5.015 1.00 90.81 181 ARG A N 1
ATOM 1467 C CA . ARG A 1 181 ? -9.015 3.935 -4.809 1.00 90.81 181 ARG A CA 1
ATOM 1468 C C . ARG A 1 181 ? -7.949 4.014 -3.722 1.00 90.81 181 ARG A C 1
ATOM 1470 O O . ARG A 1 181 ? -7.791 3.074 -2.944 1.00 90.81 181 ARG A O 1
ATOM 1477 N N . LEU A 1 182 ? -7.274 5.156 -3.625 1.00 89.75 182 LEU A N 1
ATOM 1478 C CA . LEU A 1 182 ? -6.327 5.439 -2.549 1.00 89.75 182 LEU A CA 1
ATOM 1479 C C . LEU A 1 182 ? -7.051 5.571 -1.194 1.00 89.75 182 LEU A C 1
ATOM 1481 O O . LEU A 1 182 ? -8.217 5.955 -1.114 1.00 89.75 182 LEU A O 1
ATOM 1485 N N . PHE A 1 183 ? -6.339 5.304 -0.098 1.00 89.50 183 PHE A N 1
ATOM 1486 C CA . PHE A 1 183 ? -6.863 5.435 1.275 1.00 89.50 183 PHE A CA 1
ATOM 1487 C C . PHE A 1 183 ? -6.936 6.878 1.777 1.00 89.50 183 PHE A C 1
ATOM 1489 O O . PHE A 1 183 ? -7.461 7.126 2.868 1.00 89.50 183 PHE A O 1
ATOM 1496 N N . PHE A 1 184 ? -6.413 7.814 0.992 1.00 80.94 184 PHE A N 1
ATOM 1497 C CA . PHE A 1 184 ? -6.509 9.233 1.255 1.00 80.94 184 PHE A CA 1
ATOM 1498 C C . PHE A 1 184 ? -7.609 9.863 0.405 1.00 80.94 184 PHE A C 1
ATOM 1500 O O . PHE A 1 184 ? -7.588 9.795 -0.821 1.00 80.94 184 PHE A O 1
ATOM 1507 N N . ASP A 1 185 ? -8.533 10.548 1.071 1.00 74.56 185 ASP A N 1
ATOM 1508 C CA . ASP A 1 185 ? -9.574 11.326 0.412 1.00 74.56 185 ASP A CA 1
ATOM 1509 C C . ASP A 1 185 ? -9.055 12.734 0.078 1.00 74.56 185 ASP A C 1
ATOM 1511 O O . ASP A 1 185 ? -9.106 13.668 0.890 1.00 74.56 185 ASP A O 1
ATOM 1515 N N . TRP A 1 186 ? -8.539 12.883 -1.141 1.00 66.94 186 TRP A N 1
ATOM 1516 C CA . TRP A 1 186 ? -8.031 14.159 -1.636 1.00 66.94 186 TRP A CA 1
ATOM 1517 C C . TRP A 1 186 ? -9.143 15.205 -1.822 1.00 66.94 186 TRP A C 1
ATOM 1519 O O . TRP A 1 186 ? -8.881 16.394 -1.649 1.00 66.94 186 TRP A O 1
ATOM 1529 N N . ILE A 1 187 ? -10.395 14.796 -2.068 1.00 66.62 187 ILE A N 1
ATOM 1530 C CA . ILE A 1 187 ? -11.548 15.709 -2.149 1.00 66.62 187 ILE A CA 1
ATOM 1531 C C . ILE A 1 187 ? -11.848 16.301 -0.776 1.00 66.62 187 ILE A C 1
ATOM 1533 O O . ILE A 1 187 ? -12.050 17.511 -0.646 1.00 66.62 187 ILE A O 1
ATOM 1537 N N . LYS A 1 188 ? -11.837 15.473 0.272 1.00 70.12 188 LYS A N 1
ATOM 1538 C CA . LYS A 1 188 ? -11.981 15.940 1.653 1.00 70.12 188 LYS A CA 1
ATOM 1539 C C . LYS A 1 188 ? -10.858 16.900 2.035 1.00 70.12 188 LYS A C 1
ATOM 1541 O O . LYS A 1 188 ? -11.125 17.893 2.710 1.00 70.12 188 LYS A O 1
ATOM 1546 N N . GLN A 1 189 ? -9.630 16.655 1.578 1.00 65.50 189 GLN A N 1
ATOM 1547 C CA . GLN A 1 189 ? -8.518 17.576 1.810 1.00 65.50 189 GLN A CA 1
ATOM 1548 C C . GLN A 1 189 ? -8.686 18.902 1.070 1.00 65.50 189 GLN A C 1
ATOM 1550 O O . GLN A 1 189 ? -8.487 19.945 1.684 1.00 65.50 189 GLN A O 1
ATOM 1555 N N . ILE A 1 190 ? -9.071 18.887 -0.209 1.00 67.31 190 ILE A N 1
ATOM 1556 C CA . ILE A 1 190 ? -9.327 20.121 -0.963 1.00 67.31 190 ILE A CA 1
ATOM 1557 C C . ILE A 1 190 ? -10.422 20.932 -0.278 1.00 67.31 190 ILE A C 1
ATOM 1559 O O . ILE A 1 190 ? -10.225 22.113 -0.018 1.00 67.31 190 ILE A O 1
ATOM 1563 N N . LYS A 1 191 ? -11.537 20.295 0.094 1.00 71.38 191 LYS A N 1
ATOM 1564 C CA . LYS A 1 191 ? -12.620 20.959 0.828 1.00 71.38 191 LYS A CA 1
ATOM 1565 C C . LYS A 1 191 ? -12.137 21.539 2.154 1.00 71.38 191 LYS A C 1
ATOM 1567 O O . LYS A 1 191 ? -12.478 22.670 2.468 1.00 71.38 191 LYS A O 1
ATOM 1572 N N . LYS A 1 192 ? -11.320 20.801 2.914 1.00 68.81 192 LYS A N 1
ATOM 1573 C CA . LYS A 1 192 ? -10.712 21.303 4.154 1.00 68.81 192 LYS A CA 1
ATOM 1574 C C . LYS A 1 192 ? -9.838 22.531 3.893 1.00 68.81 192 LYS A C 1
ATOM 1576 O O . LYS A 1 192 ? -9.952 23.502 4.625 1.00 68.81 192 LYS A O 1
ATOM 1581 N N . ASN A 1 193 ? -9.002 22.500 2.859 1.00 66.19 193 ASN A N 1
ATOM 1582 C CA . ASN A 1 193 ? -8.127 23.620 2.517 1.00 66.19 193 ASN A CA 1
ATOM 1583 C C . ASN A 1 193 ? -8.933 24.850 2.066 1.00 66.19 193 ASN A C 1
ATOM 1585 O O . ASN A 1 193 ? -8.605 25.958 2.467 1.00 66.19 193 ASN A O 1
ATOM 1589 N N . ILE A 1 194 ? -10.005 24.656 1.287 1.00 71.75 194 ILE A N 1
ATOM 1590 C CA . ILE A 1 194 ? -10.920 25.735 0.882 1.00 71.75 194 ILE A CA 1
ATOM 1591 C C . ILE A 1 194 ? -11.622 26.333 2.107 1.00 71.75 194 ILE A C 1
ATOM 1593 O O . ILE A 1 194 ? -11.589 27.544 2.277 1.00 71.75 194 ILE A O 1
ATOM 1597 N N . MET A 1 195 ? -12.178 25.499 2.993 1.00 66.94 195 MET A N 1
ATOM 1598 C CA . MET A 1 195 ? -12.873 25.967 4.201 1.00 66.94 195 MET A CA 1
ATOM 1599 C C . MET A 1 195 ? -11.951 26.730 5.163 1.00 66.94 195 MET A C 1
ATOM 1601 O O . MET A 1 195 ? -12.389 27.698 5.768 1.00 66.94 195 MET A O 1
ATOM 1605 N N . VAL A 1 196 ? -10.680 26.326 5.293 1.00 66.94 196 VAL A N 1
ATOM 1606 C CA . VAL A 1 196 ? -9.688 27.068 6.098 1.00 66.94 196 VAL A CA 1
ATOM 1607 C C . VAL A 1 196 ? -9.392 28.438 5.479 1.00 66.94 196 VAL A C 1
ATOM 1609 O O . VAL A 1 196 ? -9.337 29.436 6.189 1.00 66.94 196 VAL A O 1
ATOM 1612 N N . HIS A 1 197 ? -9.252 28.513 4.153 1.00 60.84 197 HIS A N 1
ATOM 1613 C CA . HIS A 1 197 ? -9.035 29.794 3.478 1.00 60.84 197 HIS A CA 1
ATOM 1614 C C . HIS A 1 197 ? -10.250 30.728 3.553 1.00 60.84 197 HIS A C 1
ATOM 1616 O O . HIS A 1 197 ? -10.071 31.940 3.653 1.00 60.84 197 HIS A O 1
ATOM 1622 N N . GLU A 1 198 ? -11.466 30.183 3.535 1.00 63.84 198 GLU A N 1
ATOM 1623 C CA . GLU A 1 198 ? -12.702 30.954 3.693 1.00 63.84 198 GLU A CA 1
ATOM 1624 C C . GLU A 1 198 ? -12.826 31.510 5.122 1.00 63.84 198 GLU A C 1
ATOM 1626 O O . GLU A 1 198 ? -13.033 32.713 5.284 1.00 63.84 198 GLU A O 1
ATOM 1631 N N . SER A 1 199 ? -12.542 30.699 6.152 1.00 59.62 199 SER A N 1
ATOM 1632 C CA . SER A 1 199 ? -12.544 31.162 7.549 1.00 59.62 199 SER A CA 1
ATOM 1633 C C . SER A 1 199 ? -11.471 32.209 7.847 1.00 59.62 199 SER A C 1
ATOM 1635 O O . SER A 1 199 ? -11.721 33.147 8.601 1.00 59.62 199 SER A O 1
ATOM 1637 N N . ASP A 1 200 ? -10.285 32.084 7.242 1.00 58.47 200 ASP A N 1
ATOM 1638 C CA . ASP A 1 200 ? -9.234 33.094 7.389 1.00 58.47 200 ASP A CA 1
ATOM 1639 C C . ASP A 1 200 ? -9.665 34.412 6.724 1.00 58.47 200 ASP A C 1
ATOM 1641 O O . ASP A 1 200 ? -9.437 35.487 7.275 1.00 58.47 200 ASP A O 1
ATOM 1645 N N . SER A 1 201 ? -10.337 34.349 5.567 1.00 58.56 201 SER A N 1
ATOM 1646 C CA . SER A 1 201 ? -10.807 35.540 4.848 1.00 58.56 201 SER A CA 1
ATOM 1647 C C . SER A 1 201 ? -11.907 36.316 5.586 1.00 58.56 201 SER A C 1
ATOM 1649 O O . SER A 1 201 ? -11.897 37.548 5.556 1.00 58.56 201 SER A O 1
ATOM 1651 N N . GLU A 1 202 ? -12.798 35.624 6.303 1.00 60.06 202 GLU A N 1
ATOM 1652 C CA . GLU A 1 202 ? -13.823 36.253 7.147 1.00 60.06 202 GLU A CA 1
ATOM 1653 C C . GLU A 1 202 ? -13.195 36.979 8.345 1.00 60.06 202 GLU A C 1
ATOM 1655 O O . GLU A 1 202 ? -13.522 38.140 8.591 1.00 60.06 202 GLU A O 1
ATOM 1660 N N . LEU A 1 203 ? -12.206 36.361 9.001 1.00 58.16 203 LEU A N 1
ATOM 1661 C CA . LEU A 1 203 ? -11.444 36.951 10.112 1.00 58.16 203 LEU A CA 1
ATOM 1662 C C . LEU A 1 203 ? -10.694 38.228 9.703 1.00 58.16 203 LEU A C 1
ATOM 1664 O O . LEU A 1 203 ? -10.648 39.198 10.460 1.00 58.16 203 LEU A O 1
ATOM 1668 N N . TYR A 1 204 ? -10.138 38.260 8.487 1.00 52.28 204 TYR A N 1
ATOM 1669 C CA . TYR A 1 204 ? -9.550 39.482 7.934 1.00 52.28 204 TYR A CA 1
ATOM 1670 C C . TYR A 1 204 ? -10.611 40.555 7.666 1.00 52.28 204 TYR A C 1
ATOM 1672 O O . TYR A 1 204 ? -10.366 41.725 7.945 1.00 52.28 204 TYR A O 1
ATOM 1680 N N . SER A 1 205 ? -11.787 40.189 7.150 1.00 56.00 205 SER A N 1
ATOM 1681 C CA . SER A 1 205 ? -12.856 41.158 6.869 1.00 56.00 205 SER A CA 1
ATOM 1682 C C . SER A 1 205 ? -13.439 41.795 8.138 1.00 56.00 205 SER A C 1
ATOM 1684 O O . SER A 1 205 ? -13.698 42.998 8.151 1.00 56.00 205 SER A O 1
ATOM 1686 N N . GLU A 1 206 ? -13.560 41.021 9.219 1.00 5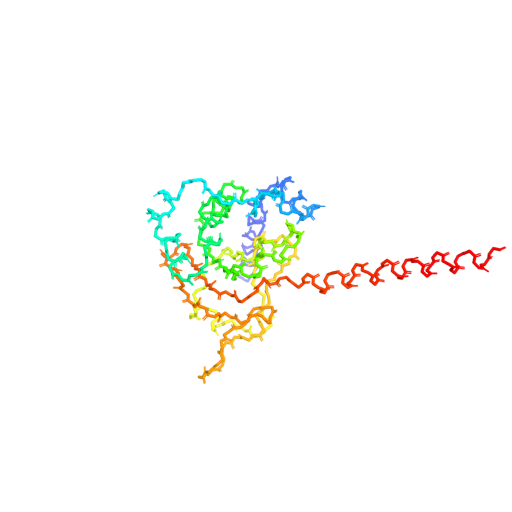8.31 206 GLU A N 1
ATOM 1687 C CA . GLU A 1 206 ? -14.062 41.483 10.515 1.00 58.31 206 GLU A CA 1
ATOM 1688 C C . GLU A 1 206 ? -13.074 42.477 11.153 1.00 58.31 206 GLU A C 1
ATOM 1690 O O . GLU A 1 206 ? -13.469 43.568 11.564 1.00 58.31 206 GLU A O 1
ATOM 1695 N N . PHE A 1 207 ? -11.768 42.192 11.070 1.00 48.97 207 PHE A N 1
ATOM 1696 C CA . PHE A 1 207 ? -10.698 43.067 11.567 1.00 48.97 207 PHE A CA 1
ATOM 1697 C C . PHE A 1 207 ? -10.632 44.440 10.867 1.00 48.97 207 PHE A C 1
ATOM 1699 O O . PHE A 1 207 ? -10.240 45.429 11.482 1.00 48.97 207 PHE A O 1
ATOM 1706 N N . TYR A 1 208 ? -11.025 44.531 9.591 1.00 48.25 208 TYR A N 1
ATOM 1707 C CA . TYR A 1 208 ? -11.086 45.806 8.855 1.00 48.25 208 TYR A CA 1
ATOM 1708 C C . TYR A 1 208 ? -12.420 46.547 9.000 1.00 48.25 208 TYR A C 1
ATOM 1710 O O . TYR A 1 208 ? -12.498 47.714 8.624 1.00 48.25 208 TYR A O 1
ATOM 1718 N N . SER A 1 209 ? -13.457 45.899 9.533 1.00 57.53 209 SER A N 1
ATOM 1719 C CA . SER A 1 209 ? -14.750 46.536 9.815 1.00 57.53 209 SER A CA 1
ATOM 1720 C C . SER A 1 209 ? -14.802 47.244 11.177 1.00 57.53 209 SER A C 1
ATOM 1722 O O . SER A 1 209 ? -15.714 48.032 11.423 1.00 57.53 209 SER A O 1
ATOM 1724 N N . GLU A 1 210 ? -13.813 46.988 12.040 1.00 54.91 210 GLU A N 1
ATOM 1725 C CA . GLU A 1 210 ? -13.644 47.614 13.360 1.00 54.91 210 GLU A CA 1
ATOM 1726 C C . GLU A 1 210 ? -12.665 48.812 13.368 1.00 54.91 210 GLU A C 1
ATOM 1728 O O . GLU A 1 210 ? -12.410 49.388 14.429 1.00 54.91 210 GLU A O 1
ATOM 1733 N N . LEU A 1 211 ? -12.127 49.203 12.202 1.00 44.59 211 LEU A N 1
ATOM 1734 C CA . LEU A 1 211 ? -11.297 50.405 11.997 1.00 44.59 211 LEU A CA 1
ATOM 1735 C C . LEU A 1 211 ? -12.109 51.552 11.384 1.00 44.59 211 LEU A C 1
ATOM 1737 O O . LEU A 1 211 ? -11.875 52.710 11.801 1.00 44.59 211 LEU A O 1
#

InterPro domains:
  IPR052806 Fasciclin-like AGP [PTHR33985] (1-183)

pLDDT: mean 77.21, std 16.76, range [42.28, 98.25]

Secondary structure (DSSP, 8-state):
-HHHHHHHHHHHHHHHHHTS---HHHHHHHH--S-TTTGGGTTS---S--TTGGGSHHHHHHHHTT-HHHHHHIIIIIHHHHHHTS---S-EEEEEE-HHHHHH---SSSGGGGEESS---HHHHHTSPTT-EE--SSTT--EEEEE---SSS---EETTEE--EEEEEE-SSEEEEEESS-SS-HHHHHHHHHHHHHHHHHHHHHHHH--

Organism: Actinidia chinensis var. chinensis (NCBI:txid1590841)

Foldseek 3Di:
DVVVVVVVVVVVVVVVVVPPPPDPPLVVCVVPQQCCQCPVPLPPDDDPDCPVLCVDPQLVLCVVVQLNSCSCSVPPGVVCCCCPVVVQPAAKEFARAHPVQVVPDDGRRCNQQRMASHDCALVNQLPDDAQDWGDTRRSPDTKGFHDSDDDPDAATDILNWGFDAGQSDDPPRYGYTYTHHDSDDVVVVVVVVVVVVVVVVVVVVVVVVVD

Sequence (211 aa):
MAYSKFLFSLFLFVLLLQTIPSSSRLQTLINNPRDDFFGYSLFVPRPRNYGNLFSDPLSKALYEAGYHRMSWITHEKLIPAIRSHFGHDGAITIFAPTDEELNFYPVPTKFLQQVVPMRLDREALKNFPINSTIPNFHPLEHLKVTQPRYGSGEDSSINGVSIKDWEIYDDGFVVVHGVPRLFFDWIKQIKKNIMVHESDSELYSEFYSEL

Radius of gyration: 21.01 Å; chains: 1; bounding box: 39×65×67 Å